Protein AF-0000000087322113 (afdb_homodimer)

pLDDT: mean 88.16, std 14.6, range [26.61, 98.62]

Structure (mmCIF, N/CA/C/O backbone):
data_AF-0000000087322113-model_v1
#
loop_
_entity.id
_entity.type
_entity.pdbx_description
1 polymer 'CASP-like protein'
#
loop_
_atom_site.group_PDB
_atom_site.id
_atom_site.type_symbol
_atom_site.label_atom_id
_atom_site.label_alt_id
_atom_site.label_comp_id
_atom_site.label_asym_id
_atom_site.label_entity_id
_atom_site.label_seq_id
_atom_site.pdbx_PDB_ins_code
_atom_site.Cartn_x
_atom_site.Cartn_y
_atom_site.Cartn_z
_atom_site.occupancy
_atom_site.B_iso_or_equiv
_atom_site.auth_seq_id
_atom_site.auth_comp_id
_atom_site.auth_asym_id
_atom_site.auth_atom_id
_atom_site.pdbx_PDB_model_num
ATOM 1 N N . MET A 1 1 ? -9.406 29.688 18.406 1 34.5 1 MET A N 1
ATOM 2 C CA . MET A 1 1 ? -9.344 28.438 17.641 1 34.5 1 MET A CA 1
ATOM 3 C C . MET A 1 1 ? -9.844 28.641 16.219 1 34.5 1 MET A C 1
ATOM 5 O O . MET A 1 1 ? -10.984 29.062 16.016 1 34.5 1 MET A O 1
ATOM 9 N N . LYS A 1 2 ? -9.117 29.031 15.266 1 50.19 2 LYS A N 1
ATOM 10 C CA . LYS A 1 2 ? -9.547 29.594 13.992 1 50.19 2 LYS A CA 1
ATOM 11 C C . LYS A 1 2 ? -10.516 28.656 13.273 1 50.19 2 LYS A C 1
ATOM 13 O O . LYS A 1 2 ? -10.227 27.469 13.109 1 50.19 2 LYS A O 1
ATOM 18 N N . VAL A 1 3 ? -11.805 28.766 13.359 1 51.19 3 VAL A N 1
ATOM 19 C CA . VAL A 1 3 ? -13.055 28.078 13.055 1 51.19 3 VAL A CA 1
ATOM 20 C C . VAL A 1 3 ? -13.117 27.75 11.57 1 51.19 3 VAL A C 1
ATOM 22 O O . VAL A 1 3 ? -12.891 28.625 10.727 1 51.19 3 VAL A O 1
ATOM 25 N N . ALA A 1 4 ? -12.766 26.438 11.172 1 60.44 4 ALA A N 1
ATOM 26 C CA . ALA A 1 4 ? -12.938 26.047 9.773 1 60.44 4 ALA A CA 1
ATOM 27 C C . ALA A 1 4 ? -14.242 26.594 9.203 1 60.44 4 ALA A C 1
ATOM 29 O O . ALA A 1 4 ? -15.25 26.688 9.914 1 60.44 4 ALA A O 1
ATOM 30 N N . SER A 1 5 ? -14.18 27.297 8.062 1 71.5 5 SER A N 1
ATOM 31 C CA . SER A 1 5 ? -15.359 27.844 7.398 1 71.5 5 SER A CA 1
ATOM 32 C C . SER A 1 5 ? -16.391 26.75 7.129 1 71.5 5 SER A C 1
ATOM 34 O O . SER A 1 5 ? -16.062 25.562 7.086 1 71.5 5 SER A O 1
ATOM 36 N N . ALA A 1 6 ? -17.672 27.047 7.227 1 77.19 6 ALA A N 1
ATOM 37 C CA . ALA A 1 6 ? -18.781 26.141 6.961 1 77.19 6 ALA A CA 1
ATOM 38 C C . ALA A 1 6 ? -18.562 25.359 5.668 1 77.19 6 ALA A C 1
ATOM 40 O O . ALA A 1 6 ? -18.859 24.156 5.598 1 77.19 6 ALA A O 1
ATOM 41 N N . LYS A 1 7 ? -18.031 25.984 4.707 1 80.19 7 LYS A N 1
ATOM 42 C CA . LYS A 1 7 ? -17.766 25.344 3.424 1 80.19 7 LYS A CA 1
ATOM 43 C C . LYS A 1 7 ? -16.688 24.281 3.562 1 80.19 7 LYS A C 1
ATOM 45 O O . LYS A 1 7 ? -16.781 23.203 2.947 1 80.19 7 LYS A O 1
ATOM 50 N N . HIS A 1 8 ? -15.766 24.578 4.414 1 81.44 8 HIS A N 1
ATOM 51 C CA . HIS A 1 8 ? -14.688 23.625 4.633 1 81.44 8 HIS A CA 1
ATOM 52 C C . HIS A 1 8 ? -15.195 22.375 5.352 1 81.44 8 HIS A C 1
ATOM 54 O O . HIS A 1 8 ? -14.836 21.25 4.984 1 81.44 8 HIS A O 1
ATOM 60 N N . VAL A 1 9 ? -16.078 22.609 6.207 1 84.25 9 VAL A N 1
ATOM 61 C CA . VAL A 1 9 ? -16.656 21.5 6.969 1 84.25 9 VAL A CA 1
ATOM 62 C C . VAL A 1 9 ? -17.516 20.625 6.062 1 84.25 9 VAL A C 1
ATOM 64 O O . VAL A 1 9 ? -17.438 19.406 6.086 1 84.25 9 VAL A O 1
ATOM 67 N N . THR A 1 10 ? -18.297 21.328 5.262 1 89.19 10 THR A N 1
ATOM 68 C CA . THR A 1 10 ? -19.203 20.594 4.383 1 89.19 10 THR A CA 1
ATOM 69 C C . THR A 1 10 ? -18.422 19.781 3.359 1 89.19 10 THR A C 1
ATOM 71 O O . THR A 1 10 ? -18.797 18.641 3.049 1 89.19 10 THR A O 1
ATOM 74 N N . THR A 1 11 ? -17.422 20.312 2.859 1 91.06 11 THR A N 1
ATOM 75 C CA . THR A 1 11 ? -16.594 19.609 1.88 1 91.06 11 THR A CA 1
ATOM 76 C C . THR A 1 11 ? -15.898 18.422 2.516 1 91.06 11 THR A C 1
ATOM 78 O O . THR A 1 11 ? -15.836 17.344 1.916 1 91.06 11 THR A O 1
ATOM 81 N N . THR A 1 12 ? -15.484 18.578 3.686 1 89.81 12 THR A N 1
ATOM 82 C CA . THR A 1 12 ? -14.82 17.484 4.387 1 89.81 12 THR A CA 1
ATOM 83 C C . THR A 1 12 ? -15.805 16.359 4.688 1 89.81 12 THR A C 1
ATOM 85 O O . THR A 1 12 ? -15.469 15.188 4.551 1 89.81 12 THR A O 1
ATOM 88 N N . VAL A 1 13 ? -17.016 16.719 5.008 1 92.94 13 VAL A N 1
ATOM 89 C CA . VAL A 1 13 ? -18.047 15.727 5.281 1 92.94 13 VAL A CA 1
ATOM 90 C C . VAL A 1 13 ? -18.391 14.977 3.998 1 92.94 13 VAL A C 1
ATOM 92 O O . VAL A 1 13 ? -18.516 13.75 4.004 1 92.94 13 VAL A O 1
ATOM 95 N N . ALA A 1 14 ? -18.5 15.648 2.939 1 94.88 14 ALA A N 1
ATOM 96 C CA . ALA A 1 14 ? -18.828 15.023 1.66 1 94.88 14 ALA A CA 1
ATOM 97 C C . ALA A 1 14 ? -17.75 14.039 1.234 1 94.88 14 ALA A C 1
ATOM 99 O O . ALA A 1 14 ? -18.047 12.961 0.727 1 94.88 14 ALA A O 1
ATOM 100 N N . LEU A 1 15 ? -16.578 14.406 1.47 1 95.44 15 LEU A N 1
ATOM 101 C CA . LEU A 1 15 ? -15.445 13.547 1.104 1 95.44 15 LEU A CA 1
ATOM 102 C C . LEU A 1 15 ? -15.406 12.297 1.983 1 95.44 15 LEU A C 1
ATOM 104 O O . LEU A 1 15 ? -15.156 11.195 1.493 1 95.44 15 LEU A O 1
ATOM 108 N N . ARG A 1 16 ? -15.719 12.453 3.158 1 96.12 16 ARG A N 1
ATOM 109 C CA . ARG A 1 16 ? -15.703 11.32 4.078 1 96.12 16 ARG A CA 1
ATOM 110 C C . ARG A 1 16 ? -16.859 10.367 3.801 1 96.12 16 ARG A C 1
ATOM 112 O O . ARG A 1 16 ? -16.703 9.148 3.863 1 96.12 16 ARG A O 1
ATOM 119 N N . VAL A 1 17 ? -17.953 10.945 3.461 1 96.75 17 VAL A N 1
ATOM 120 C CA . VAL A 1 17 ? -19.094 10.117 3.102 1 96.75 17 VAL A CA 1
ATOM 121 C C . VAL A 1 17 ? -18.812 9.398 1.783 1 96.75 17 VAL A C 1
ATOM 123 O O . VAL A 1 17 ? -19.141 8.219 1.631 1 96.75 17 VAL A O 1
ATOM 126 N N . GLY A 1 18 ? -18.203 10.102 0.925 1 97.44 18 GLY A N 1
ATOM 127 C CA . GLY A 1 18 ? -17.812 9.469 -0.321 1 97.44 18 GLY A CA 1
ATOM 128 C C . GLY A 1 18 ? -16.844 8.32 -0.122 1 97.44 18 GLY A C 1
ATOM 129 O O . GLY A 1 18 ? -16.969 7.273 -0.759 1 97.44 18 GLY A O 1
ATOM 130 N N . ALA A 1 19 ? -15.93 8.57 0.754 1 97.75 19 ALA A N 1
ATOM 131 C CA . ALA A 1 19 ? -14.969 7.512 1.078 1 97.75 19 ALA A CA 1
ATOM 132 C C . ALA A 1 19 ? -15.672 6.305 1.694 1 97.75 19 ALA A C 1
ATOM 134 O O . ALA A 1 19 ? -15.352 5.16 1.376 1 97.75 19 ALA A O 1
ATOM 135 N N . ALA A 1 20 ? -16.641 6.543 2.506 1 98 20 ALA A N 1
ATOM 136 C CA . ALA A 1 20 ? -17.391 5.469 3.156 1 98 20 ALA A CA 1
ATOM 137 C C . ALA A 1 20 ? -18.188 4.66 2.135 1 98 20 ALA A C 1
ATOM 139 O O . ALA A 1 20 ? -18.172 3.428 2.16 1 98 20 ALA A O 1
ATOM 140 N N . VAL A 1 21 ? -18.781 5.344 1.24 1 98.25 21 VAL A N 1
ATOM 141 C CA . VAL A 1 21 ? -19.609 4.688 0.243 1 98.25 21 VAL A CA 1
ATOM 142 C C . VAL A 1 21 ? -18.734 3.859 -0.7 1 98.25 21 VAL A C 1
ATOM 144 O O . VAL A 1 21 ? -19.047 2.699 -0.984 1 98.25 21 VAL A O 1
ATOM 147 N N . ALA A 1 22 ? -17.688 4.445 -1.12 1 98.56 22 ALA A N 1
ATOM 148 C CA . ALA A 1 22 ? -16.797 3.756 -2.047 1 98.56 22 ALA A CA 1
ATOM 149 C C . ALA A 1 22 ? -16.156 2.533 -1.389 1 98.56 22 ALA A C 1
ATOM 151 O O . ALA A 1 22 ? -16.094 1.462 -1.995 1 98.56 22 ALA A O 1
ATOM 152 N N . SER A 1 23 ? -15.727 2.682 -0.142 1 98.56 23 SER A N 1
ATOM 153 C CA . SER A 1 23 ? -15.094 1.567 0.552 1 98.56 23 SER A CA 1
ATOM 154 C C . SER A 1 23 ? -16.094 0.468 0.872 1 98.56 23 SER A C 1
ATOM 156 O O . SER A 1 23 ? -15.781 -0.719 0.773 1 98.56 23 SER A O 1
ATOM 158 N N . LEU A 1 24 ? -17.266 0.806 1.188 1 98.5 24 LEU A N 1
ATOM 159 C CA . LEU A 1 24 ? -18.297 -0.188 1.45 1 98.5 24 LEU A CA 1
ATOM 160 C C . LEU A 1 24 ? -18.641 -0.961 0.182 1 98.5 24 LEU A C 1
ATOM 162 O O . LEU A 1 24 ? -18.766 -2.189 0.209 1 98.5 24 L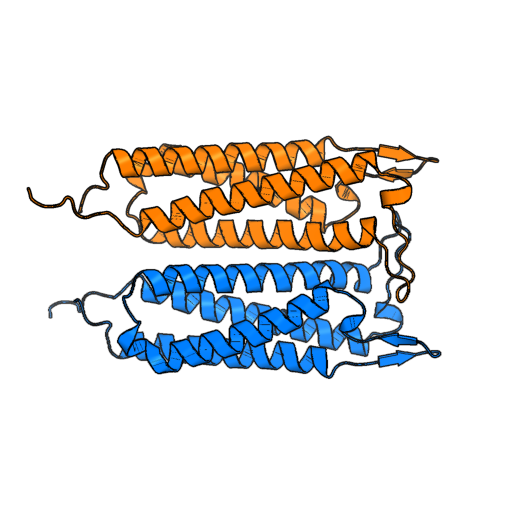EU A O 1
ATOM 166 N N . ALA A 1 25 ? -18.812 -0.208 -0.833 1 98.62 25 ALA A N 1
ATOM 167 C CA . ALA A 1 25 ? -19.125 -0.845 -2.109 1 98.62 25 ALA A CA 1
ATOM 168 C C . ALA A 1 25 ? -18.016 -1.822 -2.516 1 98.62 25 ALA A C 1
ATOM 170 O O . ALA A 1 25 ? -18.297 -2.92 -3.002 1 98.62 25 ALA A O 1
ATOM 171 N N . ALA A 1 26 ? -16.781 -1.43 -2.316 1 98.56 26 ALA A N 1
ATOM 172 C CA . ALA A 1 26 ? -15.664 -2.307 -2.637 1 98.56 26 ALA A CA 1
ATOM 173 C C . ALA A 1 26 ? -15.703 -3.58 -1.797 1 98.56 26 ALA A C 1
ATOM 175 O O . ALA A 1 26 ? -15.555 -4.684 -2.324 1 98.56 26 ALA A O 1
ATOM 176 N N . ALA A 1 27 ? -15.922 -3.412 -0.507 1 98.25 27 ALA A N 1
ATOM 177 C CA . ALA A 1 27 ? -15.961 -4.562 0.392 1 98.25 27 ALA A CA 1
ATOM 178 C C . ALA A 1 27 ? -17.125 -5.492 0.045 1 98.25 27 ALA A C 1
ATOM 180 O O . ALA A 1 27 ? -16.938 -6.711 -0.039 1 98.25 27 ALA A O 1
ATOM 181 N N . VAL A 1 28 ? -18.25 -4.938 -0.159 1 98.06 28 VAL A N 1
ATOM 182 C CA . VAL A 1 28 ? -19.453 -5.727 -0.437 1 98.06 28 VAL A CA 1
ATOM 183 C C . VAL A 1 28 ? -19.281 -6.457 -1.769 1 98.06 28 VAL A C 1
ATOM 185 O O . VAL A 1 28 ? -19.656 -7.629 -1.891 1 98.06 28 VAL A O 1
ATOM 188 N N . LEU A 1 29 ? -18.75 -5.77 -2.699 1 97.75 29 LEU A N 1
ATOM 189 C CA . LEU A 1 29 ? -18.547 -6.379 -4.008 1 97.75 29 LEU A CA 1
ATOM 190 C C . LEU A 1 29 ? -17.641 -7.602 -3.898 1 97.75 29 LEU A C 1
ATOM 192 O O . LEU A 1 29 ? -17.891 -8.625 -4.539 1 97.75 29 LEU A O 1
ATOM 196 N N . VAL A 1 30 ? -16.641 -7.566 -3.111 1 97.06 30 VAL A N 1
ATOM 197 C CA . VAL A 1 30 ? -15.68 -8.664 -2.988 1 97.06 30 VAL A CA 1
ATOM 198 C C . VAL A 1 30 ? -16.297 -9.789 -2.156 1 97.06 30 VAL A C 1
ATOM 200 O O . VAL A 1 30 ? -16.156 -10.969 -2.496 1 97.06 30 VAL A O 1
ATOM 203 N N . VAL A 1 31 ? -17.047 -9.414 -1.095 1 96.44 31 VAL A N 1
ATOM 204 C CA . VAL A 1 31 ? -17.609 -10.414 -0.19 1 96.44 31 VAL A CA 1
ATOM 205 C C . VAL A 1 31 ? -18.703 -11.203 -0.897 1 96.44 31 VAL A C 1
ATOM 207 O O . VAL A 1 31 ? -18.906 -12.383 -0.622 1 96.44 31 VAL A O 1
ATOM 210 N N . THR A 1 32 ? -19.375 -10.562 -1.793 1 96.06 32 THR A N 1
ATOM 211 C CA . THR A 1 32 ? -20.5 -11.219 -2.471 1 96.06 32 THR A CA 1
ATOM 212 C C . THR A 1 32 ? -20.047 -11.828 -3.793 1 96.06 32 THR A C 1
ATOM 214 O O . THR A 1 32 ? -20.828 -12.477 -4.484 1 96.06 32 THR A O 1
ATOM 217 N N . ASN A 1 33 ? -18.859 -11.617 -4.113 1 94.56 33 ASN A N 1
ATOM 218 C CA . ASN A 1 33 ? -18.297 -12.109 -5.363 1 94.56 33 ASN A CA 1
ATOM 219 C C . ASN A 1 33 ? -17.859 -13.562 -5.242 1 94.56 33 ASN A C 1
ATOM 221 O O . ASN A 1 33 ? -17.031 -13.898 -4.395 1 94.56 33 ASN A O 1
ATOM 225 N N . ARG A 1 34 ? -18.469 -14.43 -5.934 1 93.81 34 ARG A N 1
ATOM 226 C CA . ARG A 1 34 ? -18.094 -15.844 -5.98 1 93.81 34 ARG A CA 1
ATOM 227 C C . ARG A 1 34 ? -18.344 -16.438 -7.363 1 93.81 34 ARG A C 1
ATOM 229 O O . ARG A 1 34 ? -19.219 -15.969 -8.094 1 93.81 34 ARG A O 1
ATOM 236 N N . GLN A 1 35 ? -17.469 -17.266 -7.699 1 93.81 35 GLN A N 1
ATOM 237 C CA . GLN A 1 35 ? -17.594 -17.969 -8.977 1 93.81 35 GLN A CA 1
ATOM 238 C C . GLN A 1 35 ? -17.109 -19.406 -8.859 1 93.81 35 GLN A C 1
ATOM 240 O O . GLN A 1 35 ? -16.078 -19.688 -8.234 1 93.81 35 GLN A O 1
ATOM 245 N N . GLU A 1 36 ? -17.953 -20.312 -9.359 1 92.75 36 GLU A N 1
ATOM 246 C CA . GLU A 1 36 ? -17.625 -21.734 -9.336 1 92.75 36 GLU A CA 1
ATOM 247 C C . GLU A 1 36 ? -17.484 -22.281 -10.75 1 92.75 36 GLU A C 1
ATOM 249 O O . GLU A 1 36 ? -18.328 -22.031 -11.617 1 92.75 36 GLU A O 1
ATOM 254 N N . ARG A 1 37 ? -16.25 -22.969 -10.898 1 88.94 37 ARG A N 1
ATOM 255 C CA . ARG A 1 37 ? -16.016 -23.672 -12.156 1 88.94 37 ARG A CA 1
ATOM 256 C C . ARG A 1 37 ? -15.352 -25.016 -11.906 1 88.94 37 ARG A C 1
ATOM 258 O O . ARG A 1 37 ? -14.352 -25.109 -11.195 1 88.94 37 ARG A O 1
ATOM 265 N N . TRP A 1 38 ? -15.891 -26.062 -12.547 1 88.12 38 TRP A N 1
ATOM 266 C CA . TRP A 1 38 ? -15.344 -27.422 -12.516 1 88.12 38 TRP A CA 1
ATOM 267 C C . TRP A 1 38 ? -15.172 -27.906 -11.078 1 88.12 38 TRP A C 1
ATOM 269 O O . TRP A 1 38 ? -14.133 -28.453 -10.719 1 88.12 38 TRP A O 1
ATOM 279 N N . GLY A 1 39 ? -16 -27.484 -10.156 1 87.69 39 GLY A N 1
ATOM 280 C CA . GLY A 1 39 ? -16 -27.938 -8.781 1 87.69 39 GLY A CA 1
ATOM 281 C C . GLY A 1 39 ? -15.156 -27.078 -7.867 1 87.69 39 GLY A C 1
ATOM 282 O O . GLY A 1 39 ? -15.07 -27.328 -6.664 1 87.69 39 GLY A O 1
ATOM 283 N N . VAL A 1 40 ? -14.438 -26.188 -8.414 1 87.94 40 VAL A N 1
ATOM 284 C CA . VAL A 1 40 ? -13.609 -25.297 -7.605 1 87.94 40 VAL A CA 1
ATOM 285 C C . VAL A 1 40 ? -14.297 -23.938 -7.473 1 87.94 40 VAL A C 1
ATOM 287 O O . VAL A 1 40 ? -14.656 -23.312 -8.469 1 87.94 40 VAL A O 1
ATOM 290 N N . GLU A 1 41 ? -14.531 -23.562 -6.254 1 90.62 41 GLU A N 1
ATOM 291 C CA . GLU A 1 41 ? -15.133 -22.266 -5.98 1 90.62 41 GLU A CA 1
ATOM 292 C C . GLU A 1 41 ? -14.078 -21.234 -5.609 1 90.62 41 GLU A C 1
ATOM 294 O O . GLU A 1 41 ? -13.25 -21.469 -4.73 1 90.62 41 GLU A O 1
ATOM 299 N N . VAL A 1 42 ? -14.195 -20.109 -6.336 1 91.75 42 VAL A N 1
ATOM 300 C CA . VAL A 1 42 ? -13.281 -19.016 -6.051 1 91.75 42 VAL A CA 1
ATOM 301 C C . VAL A 1 42 ? -14.023 -17.906 -5.285 1 91.75 42 VAL A C 1
ATOM 303 O O . VAL A 1 42 ? -15.148 -17.547 -5.645 1 91.75 42 VAL A O 1
ATOM 306 N N . ASN A 1 43 ? -13.477 -17.547 -4.203 1 93.06 43 ASN A N 1
ATOM 307 C CA . ASN A 1 43 ? -14.008 -16.469 -3.365 1 93.06 43 ASN A CA 1
ATOM 308 C C . ASN A 1 43 ? -12.891 -15.68 -2.703 1 93.06 43 ASN A C 1
ATOM 310 O O . ASN A 1 43 ? -11.711 -15.945 -2.936 1 93.06 43 ASN A O 1
ATOM 314 N N . PHE A 1 44 ? -13.273 -14.641 -1.95 1 91.75 44 PHE A N 1
ATOM 315 C CA . PHE A 1 44 ? -12.281 -13.703 -1.447 1 91.75 44 PHE A CA 1
ATOM 316 C C . PHE A 1 44 ? -11.398 -14.359 -0.386 1 91.75 44 PHE A C 1
ATOM 318 O O . PHE A 1 44 ? -10.328 -13.852 -0.066 1 91.75 44 PHE A O 1
ATOM 325 N N . THR A 1 45 ? -11.781 -15.508 0.171 1 91.62 45 THR A N 1
ATOM 326 C CA . THR A 1 45 ? -11.016 -16.156 1.229 1 91.62 45 THR A CA 1
ATOM 327 C C . THR A 1 45 ? -9.867 -16.984 0.644 1 91.62 45 THR A C 1
ATOM 329 O O . THR A 1 45 ? -9.031 -17.5 1.383 1 91.62 45 THR A O 1
ATOM 332 N N . MET A 1 46 ? -9.867 -17 -0.679 1 89.56 46 MET A N 1
ATOM 333 C CA . MET A 1 46 ? -8.828 -17.766 -1.354 1 89.56 46 MET A CA 1
ATOM 334 C C . MET A 1 46 ? -7.449 -17.188 -1.071 1 89.56 46 MET A C 1
ATOM 336 O O . MET A 1 46 ? -6.457 -17.922 -1.04 1 89.56 46 MET A O 1
ATOM 340 N N . PHE A 1 47 ? -7.426 -15.93 -0.967 1 91.62 47 PHE A N 1
ATOM 341 C CA . PHE A 1 47 ? -6.176 -15.242 -0.653 1 91.62 47 PHE A CA 1
ATOM 342 C C . PHE A 1 47 ? -6.332 -14.375 0.586 1 91.62 47 PHE A C 1
ATOM 344 O O . PHE A 1 47 ? -7.27 -13.578 0.679 1 91.62 47 PHE A O 1
ATOM 351 N N . ASP A 1 48 ? -5.367 -14.508 1.475 1 92.31 48 ASP A N 1
ATOM 352 C CA . ASP A 1 48 ? -5.379 -13.711 2.701 1 92.31 48 ASP A CA 1
ATOM 353 C C . ASP A 1 48 ? -5.398 -12.219 2.393 1 92.31 48 ASP A C 1
ATOM 355 O O . ASP A 1 48 ? -5.969 -11.43 3.15 1 92.31 48 ASP A O 1
ATOM 359 N N . VAL A 1 49 ? -4.766 -11.898 1.287 1 93.94 49 VAL A N 1
ATOM 360 C CA . VAL A 1 49 ? -4.656 -10.484 0.943 1 93.94 49 VAL A CA 1
ATOM 361 C C . VAL A 1 49 ? -6.039 -9.914 0.648 1 93.94 49 VAL A C 1
ATOM 363 O O . VAL A 1 49 ? -6.309 -8.742 0.926 1 93.94 49 VAL A O 1
ATOM 366 N N . TRP A 1 50 ? -6.977 -10.703 0.172 1 96.25 50 TRP A N 1
ATOM 367 C CA . TRP A 1 50 ? -8.328 -10.234 -0.117 1 96.25 50 TRP A CA 1
ATOM 368 C C . TRP A 1 50 ? -9.156 -10.148 1.158 1 96.25 50 TRP A C 1
ATOM 370 O O . TRP A 1 50 ? -10.031 -9.289 1.278 1 96.25 50 TRP A O 1
ATOM 380 N N . VAL A 1 51 ? -8.867 -10.984 2.055 1 96.06 51 VAL A N 1
ATOM 381 C CA . VAL A 1 51 ? -9.508 -10.875 3.361 1 96.06 51 VAL A CA 1
ATOM 382 C C . VAL A 1 51 ? -9.094 -9.57 4.031 1 96.06 51 VAL A C 1
ATOM 384 O O . VAL A 1 51 ? -9.93 -8.844 4.574 1 96.06 51 VAL A O 1
ATOM 387 N N . ALA A 1 52 ? -7.836 -9.32 3.932 1 96.62 52 ALA A N 1
ATOM 388 C CA . ALA A 1 52 ? -7.332 -8.062 4.48 1 96.62 52 ALA A CA 1
ATOM 389 C C . ALA A 1 52 ? -7.922 -6.863 3.744 1 96.62 52 ALA A C 1
ATOM 391 O O . ALA A 1 52 ? -8.234 -5.84 4.359 1 96.62 52 ALA A O 1
ATOM 392 N N . PHE A 1 53 ? -8.062 -7.031 2.49 1 98.12 53 PHE A N 1
ATOM 393 C CA . PHE A 1 53 ? -8.672 -5.988 1.672 1 98.12 53 PHE A CA 1
ATOM 394 C C . PHE A 1 53 ? -10.086 -5.688 2.145 1 98.12 53 PHE A C 1
ATOM 396 O O . PHE A 1 53 ? -10.445 -4.527 2.342 1 98.12 53 PHE A O 1
ATOM 403 N N . VAL A 1 54 ? -10.852 -6.688 2.365 1 98.25 54 VAL A N 1
ATOM 404 C CA . VAL A 1 54 ? -12.234 -6.547 2.801 1 98.25 54 VAL A CA 1
ATOM 405 C C . VAL A 1 54 ? -12.281 -5.949 4.203 1 98.25 54 VAL A C 1
ATOM 407 O O . VAL A 1 54 ? -13.008 -4.984 4.453 1 98.25 54 VAL A O 1
ATOM 410 N N . ALA A 1 55 ? -11.508 -6.504 5.016 1 98.25 55 ALA A N 1
ATOM 411 C CA . ALA A 1 55 ? -11.469 -6.016 6.395 1 98.25 55 ALA A CA 1
ATOM 412 C C . ALA A 1 55 ? -11.086 -4.539 6.438 1 98.25 55 ALA A C 1
ATOM 414 O O . ALA A 1 55 ? -11.68 -3.758 7.18 1 98.25 55 ALA A O 1
ATOM 415 N N . THR A 1 56 ? -10.094 -4.199 5.66 1 98 56 THR A N 1
ATOM 416 C CA . THR A 1 56 ? -9.617 -2.822 5.641 1 98 56 THR A CA 1
ATOM 417 C C . THR A 1 56 ? -10.688 -1.881 5.098 1 98 56 THR A C 1
ATOM 419 O O . THR A 1 56 ? -10.875 -0.784 5.629 1 98 56 THR A O 1
ATOM 422 N N . ASN A 1 57 ? -11.383 -2.334 4.09 1 98.44 57 ASN A N 1
ATOM 423 C CA . ASN A 1 57 ? -12.414 -1.476 3.512 1 98.44 57 ASN A CA 1
ATOM 424 C C . ASN A 1 57 ? -13.602 -1.314 4.457 1 98.44 57 ASN A C 1
ATOM 426 O O . ASN A 1 57 ? -14.188 -0.235 4.543 1 98.44 57 ASN A O 1
ATOM 430 N N . PHE A 1 58 ? -13.922 -2.369 5.184 1 98.44 58 PHE A N 1
ATOM 431 C CA . PHE A 1 58 ? -14.961 -2.209 6.199 1 98.44 58 PHE A CA 1
ATOM 432 C C . PHE A 1 58 ? -14.5 -1.254 7.293 1 98.44 58 PHE A C 1
ATOM 434 O O . PHE A 1 58 ? -15.281 -0.433 7.777 1 98.44 58 PHE A O 1
ATOM 441 N N . PHE A 1 59 ? -13.32 -1.393 7.68 1 98.19 59 PHE A N 1
ATOM 442 C CA . PHE A 1 59 ? -12.75 -0.503 8.688 1 98.19 59 PHE A CA 1
ATOM 443 C C . PHE A 1 59 ? -12.789 0.945 8.211 1 98.19 59 PHE A C 1
ATOM 445 O O . PHE A 1 59 ? -13.203 1.837 8.961 1 98.19 59 PHE A O 1
ATOM 452 N N . CYS A 1 60 ? -12.352 1.183 6.992 1 97.19 60 CYS A N 1
ATOM 453 C CA . CYS A 1 60 ? -12.359 2.523 6.414 1 97.19 60 CYS A CA 1
ATOM 454 C C . CYS A 1 60 ? -13.773 3.088 6.371 1 97.19 60 CYS A C 1
ATOM 456 O O . CYS A 1 60 ? -13.977 4.277 6.621 1 97.19 60 CYS A O 1
ATOM 458 N N . THR A 1 61 ? -14.688 2.266 6.051 1 97.88 61 THR A N 1
ATOM 459 C CA . THR A 1 61 ? -16.078 2.684 6.02 1 97.88 61 THR A CA 1
ATOM 460 C C . THR A 1 61 ? -16.531 3.172 7.395 1 97.88 61 THR A C 1
ATOM 462 O O . THR A 1 61 ? -17.047 4.285 7.527 1 97.88 61 THR A O 1
ATOM 465 N N . ALA A 1 62 ? -16.328 2.35 8.391 1 97.75 62 ALA A N 1
ATOM 466 C CA . ALA A 1 62 ? -16.734 2.699 9.742 1 97.75 62 ALA A CA 1
ATOM 467 C C . ALA A 1 62 ? -16.016 3.957 10.227 1 97.75 62 ALA A C 1
ATOM 469 O O . ALA A 1 62 ? -16.641 4.855 10.797 1 97.75 62 ALA A O 1
ATOM 470 N N . TYR A 1 63 ? -14.805 4.031 9.945 1 96.81 63 TYR A N 1
ATOM 471 C CA . TYR A 1 63 ? -13.992 5.164 10.375 1 96.81 63 TYR A CA 1
ATOM 472 C C . TYR A 1 63 ? -14.461 6.453 9.719 1 96.81 63 TYR A C 1
ATOM 474 O O . TYR A 1 63 ? -14.633 7.477 10.391 1 96.81 63 TYR A O 1
ATOM 482 N N . SER A 1 64 ? -14.648 6.363 8.445 1 95.81 64 SER A N 1
ATOM 483 C CA . SER A 1 64 ? -15.039 7.555 7.695 1 95.81 64 SER A CA 1
ATOM 484 C C . SER A 1 64 ? -16.422 8.039 8.109 1 95.81 64 SER A C 1
ATOM 486 O O . SER A 1 64 ? -16.656 9.25 8.211 1 95.81 64 SER A O 1
ATOM 488 N N . LEU A 1 65 ? -17.312 7.176 8.344 1 95.81 65 LEU A N 1
ATOM 489 C CA . LEU A 1 65 ? -18.656 7.562 8.781 1 95.81 65 LEU A CA 1
ATOM 490 C C . LEU A 1 65 ? -18.609 8.188 10.172 1 95.81 65 LEU A C 1
ATOM 492 O O . LEU A 1 65 ? -19.25 9.219 10.414 1 95.81 65 LEU A O 1
ATOM 496 N N . LEU A 1 66 ? -17.844 7.562 11.023 1 95 66 LEU A N 1
ATOM 497 C CA . LEU A 1 66 ? -17.75 8.055 12.391 1 95 66 LEU A CA 1
ATOM 498 C C . LEU A 1 66 ? -17.109 9.445 12.43 1 95 66 LEU A C 1
ATOM 500 O O . LEU A 1 66 ? -17.594 10.328 13.148 1 95 66 LEU A O 1
ATOM 504 N N . THR A 1 67 ? -16.141 9.594 11.688 1 92.5 67 THR A N 1
ATOM 505 C CA . THR A 1 67 ? -15.453 10.883 11.688 1 92.5 67 THR A CA 1
ATOM 506 C C . THR A 1 67 ? -16.281 11.938 10.961 1 92.5 67 THR A C 1
ATOM 508 O O . THR A 1 67 ? -16.188 13.125 11.258 1 92.5 67 THR A O 1
ATOM 511 N N . ALA A 1 68 ? -17.078 11.516 9.953 1 92.31 68 ALA A N 1
ATOM 512 C CA . ALA A 1 68 ? -17.969 12.453 9.281 1 92.31 68 ALA A CA 1
ATOM 513 C C . ALA A 1 68 ? -19.031 13 10.242 1 92.31 68 ALA A C 1
ATOM 515 O O . ALA A 1 68 ? -19.359 14.188 10.195 1 92.31 68 ALA A O 1
ATOM 516 N N . ILE A 1 69 ? -19.516 12.18 11.125 1 92.75 69 ILE A N 1
ATOM 517 C CA . ILE A 1 69 ? -20.531 12.562 12.086 1 92.75 69 ILE A CA 1
ATOM 518 C C . ILE A 1 69 ? -19.953 13.547 13.102 1 92.75 69 ILE A C 1
ATOM 520 O O . ILE A 1 69 ? -20.625 14.508 13.5 1 92.75 69 ILE A O 1
ATOM 524 N N . PHE A 1 70 ? -18.656 13.414 13.398 1 90.5 70 PHE A N 1
ATOM 525 C CA . PHE A 1 70 ? -18.062 14.203 14.477 1 90.5 70 PHE A CA 1
ATOM 526 C C . PHE A 1 70 ? -17.094 15.227 13.914 1 90.5 70 PHE A C 1
ATOM 528 O O . PHE A 1 70 ? -16.234 15.742 14.641 1 90.5 70 PHE A O 1
ATOM 535 N N . VAL A 1 71 ? -17.172 15.477 12.688 1 84.12 71 VAL A N 1
ATOM 536 C CA . VAL A 1 71 ? -16.156 16.281 12.023 1 84.12 71 VAL A CA 1
ATOM 537 C C . VAL A 1 71 ? -16.109 17.672 12.656 1 84.12 71 VAL A C 1
ATOM 539 O O . VAL A 1 71 ? -15.031 18.25 12.805 1 84.12 71 VAL A O 1
ATOM 542 N N . LYS A 1 72 ? -17.188 18.266 13.164 1 82.56 72 LYS A N 1
ATOM 543 C CA . LYS A 1 72 ? -17.219 19.594 13.773 1 82.56 72 LYS A CA 1
ATOM 544 C C . LYS A 1 72 ? -16.375 19.641 15.047 1 82.56 72 LYS A C 1
ATOM 546 O O . LYS A 1 72 ? -15.719 20.641 15.328 1 82.56 72 LYS A O 1
ATOM 551 N N . LYS A 1 73 ? -16.375 18.516 15.672 1 84.62 73 LYS A N 1
ATOM 552 C CA . LYS A 1 73 ? -15.633 18.438 16.922 1 84.62 73 LYS A CA 1
ATOM 553 C C . LYS A 1 73 ? -14.18 18.047 16.672 1 84.62 73 LYS A C 1
ATOM 555 O O . LYS A 1 73 ? -13.289 18.391 17.469 1 84.62 73 LYS A O 1
ATOM 560 N N . LEU A 1 74 ? -14.039 17.438 15.555 1 80.25 74 LEU A N 1
ATOM 561 C CA . LEU A 1 74 ? -12.727 16.828 15.344 1 80.25 74 LEU A CA 1
ATOM 562 C C . LEU A 1 74 ? -11.867 17.688 14.43 1 80.25 74 LEU A C 1
ATOM 564 O O . LEU A 1 74 ? -10.633 17.594 14.461 1 80.25 74 LEU A O 1
ATOM 568 N N . ILE A 1 75 ? -12.695 18.516 13.805 1 71 75 ILE A N 1
ATOM 569 C CA . ILE A 1 75 ? -12 19.312 12.789 1 71 75 ILE A CA 1
ATOM 570 C C . ILE A 1 75 ? -10.977 20.219 13.453 1 71 75 ILE A C 1
ATOM 572 O O . ILE A 1 75 ? -11.266 20.859 14.469 1 71 75 ILE A O 1
ATOM 576 N N . GLY A 1 76 ? -9.734 20.062 13.32 1 71.38 76 GLY A N 1
ATOM 577 C CA . GLY A 1 76 ? -8.688 20.891 13.891 1 71.38 76 GLY A CA 1
ATOM 578 C C . GLY A 1 76 ? -7.773 20.141 14.836 1 71.38 76 GLY A C 1
ATOM 579 O O . GLY A 1 76 ? -6.715 20.641 15.211 1 71.38 76 GLY A O 1
ATOM 580 N N . LYS A 1 77 ? -8.43 19.062 15.266 1 75.31 77 LYS A N 1
ATOM 581 C CA . LYS A 1 77 ? -7.586 18.281 16.172 1 75.31 77 LYS A CA 1
ATOM 582 C C . LYS A 1 77 ? -6.426 17.641 15.406 1 75.31 77 LYS A C 1
ATOM 584 O O . LYS A 1 77 ? -6.617 17.094 14.32 1 75.31 77 LYS A O 1
ATOM 589 N N . ARG A 1 78 ? -5.371 17.75 16.016 1 70.94 78 ARG A N 1
ATOM 590 C CA . ARG A 1 78 ? -4.129 17.281 15.406 1 70.94 78 ARG A CA 1
ATOM 591 C C . ARG A 1 78 ? -4.16 15.773 15.195 1 70.94 78 ARG A C 1
ATOM 593 O O . ARG A 1 78 ? -3.619 15.266 14.211 1 70.94 78 ARG A O 1
ATOM 600 N N . TRP A 1 79 ? -4.727 15.109 16.062 1 78.88 79 TRP A N 1
ATOM 601 C CA . TRP A 1 79 ? -4.688 13.656 15.984 1 78.88 79 TRP A CA 1
ATOM 602 C C . TRP A 1 79 ? -5.555 13.141 14.836 1 78.88 79 TRP A C 1
ATOM 604 O O . TRP A 1 79 ? -5.324 12.047 14.32 1 78.88 79 TRP A O 1
ATOM 614 N N . LEU A 1 80 ? -6.543 13.922 14.445 1 80.94 80 LEU A N 1
ATOM 615 C CA . LEU A 1 80 ? -7.398 13.492 13.344 1 80.94 80 LEU A CA 1
ATOM 616 C C . LEU A 1 80 ? -6.59 13.328 12.055 1 80.94 80 LEU A C 1
ATOM 618 O O . LEU A 1 80 ? -6.766 12.344 11.328 1 80.94 80 LEU A O 1
ATOM 622 N N . HIS A 1 81 ? -5.684 14.125 11.93 1 78.62 81 HIS A N 1
ATOM 623 C CA . HIS A 1 81 ? -4.852 14.07 10.734 1 78.62 81 HIS A CA 1
ATOM 624 C C . HIS A 1 81 ? -3.941 12.852 10.75 1 78.62 81 HIS A C 1
ATOM 626 O O . HIS A 1 81 ? -3.773 12.18 9.727 1 78.62 81 HIS A O 1
ATOM 632 N N . THR A 1 82 ? -3.439 12.562 11.82 1 81.88 82 THR A N 1
ATOM 633 C CA . THR A 1 82 ? -2.537 11.422 11.945 1 81.88 82 THR A CA 1
ATOM 634 C C . THR A 1 82 ? -3.289 10.109 11.742 1 81.88 82 THR A C 1
ATOM 636 O O . THR A 1 82 ? -2.805 9.211 11.055 1 81.88 82 THR A O 1
ATOM 639 N N . VAL A 1 83 ? -4.445 10.031 12.273 1 88.19 83 VAL A N 1
ATOM 640 C CA . VAL A 1 83 ? -5.234 8.812 12.141 1 88.19 83 VAL A CA 1
ATOM 641 C C . VAL A 1 83 ? -5.742 8.672 10.711 1 88.19 83 VAL A C 1
ATOM 643 O O . VAL A 1 83 ? -5.77 7.566 10.164 1 88.19 83 VAL A O 1
ATOM 646 N N . ASP A 1 84 ? -6.109 9.82 10.125 1 89.06 84 ASP A N 1
ATOM 647 C CA . ASP A 1 84 ? -6.496 9.812 8.719 1 89.06 84 ASP A CA 1
ATOM 648 C C . ASP A 1 84 ? -5.375 9.258 7.844 1 89.06 84 ASP A C 1
ATOM 650 O O . ASP A 1 84 ? -5.617 8.43 6.965 1 89.06 84 ASP A O 1
ATOM 654 N N . GLN A 1 85 ? -4.234 9.648 8.133 1 87.19 85 GLN A N 1
ATOM 655 C CA . GLN A 1 85 ? -3.09 9.203 7.34 1 87.19 85 GLN A CA 1
ATOM 656 C C . GLN A 1 85 ? -2.844 7.711 7.52 1 87.19 85 GLN A C 1
ATOM 658 O O . GLN A 1 85 ? -2.52 7.012 6.559 1 87.19 85 GLN A O 1
ATOM 663 N N . LEU A 1 86 ? -3.027 7.262 8.648 1 90.06 86 LEU A N 1
ATOM 664 C CA . LEU A 1 86 ? -2.82 5.844 8.922 1 90.06 86 LEU A CA 1
ATOM 665 C C . LEU A 1 86 ? -3.867 4.996 8.195 1 90.06 86 LEU A C 1
ATOM 667 O O . LEU A 1 86 ? -3.545 3.941 7.652 1 90.06 86 LEU A O 1
ATOM 671 N N . VAL A 1 87 ? -5.043 5.52 8.227 1 93.56 87 VAL A N 1
ATOM 672 C CA . VAL A 1 87 ? -6.125 4.789 7.574 1 93.56 87 VAL A CA 1
ATOM 673 C C . VAL A 1 87 ? -5.906 4.785 6.062 1 93.56 87 VAL A C 1
ATOM 675 O O . VAL A 1 87 ? -6.078 3.754 5.406 1 93.56 87 VAL A O 1
ATOM 678 N N . VAL A 1 88 ? -5.465 5.867 5.562 1 92.94 88 VAL A N 1
ATOM 679 C CA . VAL A 1 88 ? -5.188 5.965 4.133 1 92.94 88 VAL A CA 1
ATOM 680 C C . VAL A 1 88 ? -4.039 5.027 3.766 1 92.94 88 VAL A C 1
ATOM 682 O O . VAL A 1 88 ? -4.09 4.352 2.736 1 92.94 88 VAL A O 1
ATOM 685 N N . ASN A 1 89 ? -3.07 4.98 4.602 1 93.44 89 ASN A N 1
ATOM 686 C CA . ASN A 1 89 ? -1.953 4.078 4.344 1 93.44 89 ASN A CA 1
ATOM 687 C C . ASN A 1 89 ? -2.393 2.619 4.387 1 93.44 89 ASN A C 1
ATOM 689 O O . ASN A 1 89 ? -1.938 1.807 3.578 1 93.44 89 ASN A O 1
ATOM 693 N N . LEU A 1 90 ? -3.199 2.336 5.285 1 94.75 90 LEU A N 1
ATOM 694 C CA . LEU A 1 90 ? -3.73 0.982 5.395 1 94.75 90 LEU A CA 1
ATOM 695 C C . LEU A 1 90 ? -4.531 0.609 4.152 1 94.75 90 LEU A C 1
ATOM 697 O O . LEU A 1 90 ? -4.371 -0.486 3.609 1 94.75 90 LEU A O 1
ATOM 701 N N . GLN A 1 91 ? -5.34 1.526 3.762 1 96.5 91 GLN A N 1
ATOM 702 C CA . GLN A 1 91 ? -6.145 1.312 2.562 1 96.5 91 GLN A CA 1
ATOM 703 C C . GLN A 1 91 ? -5.262 1.161 1.327 1 96.5 91 GLN A C 1
ATOM 705 O O . GLN A 1 91 ? -5.512 0.296 0.484 1 96.5 91 GLN A O 1
ATOM 710 N N . THR A 1 92 ? -4.277 1.952 1.257 1 95.5 92 THR A N 1
ATOM 711 C CA . THR A 1 92 ? -3.34 1.876 0.143 1 95.5 92 THR A CA 1
ATOM 712 C C . THR A 1 92 ? -2.605 0.539 0.145 1 95.5 92 THR A C 1
ATOM 714 O O . THR A 1 92 ? -2.453 -0.094 -0.902 1 95.5 92 THR A O 1
ATOM 717 N N . ALA A 1 93 ? -2.223 0.127 1.311 1 96.56 93 ALA A N 1
ATOM 718 C CA . ALA A 1 93 ? -1.533 -1.154 1.439 1 96.56 93 ALA A CA 1
ATOM 719 C C . ALA A 1 93 ? -2.434 -2.309 1.005 1 96.56 93 ALA A C 1
ATOM 721 O O . ALA A 1 93 ? -2.016 -3.172 0.231 1 96.56 93 ALA A O 1
ATOM 722 N N . ALA A 1 94 ? -3.635 -2.268 1.465 1 97.5 94 ALA A N 1
ATOM 723 C CA . ALA A 1 94 ? -4.574 -3.338 1.139 1 97.5 94 ALA A CA 1
ATOM 724 C C . ALA A 1 94 ? -4.891 -3.352 -0.354 1 97.5 94 ALA A C 1
ATOM 726 O O . ALA A 1 94 ? -4.934 -4.414 -0.977 1 97.5 94 ALA A O 1
ATOM 727 N N . THR A 1 95 ? -5.117 -2.229 -0.918 1 97.44 95 THR A N 1
ATOM 728 C CA . THR A 1 95 ? -5.445 -2.115 -2.334 1 97.44 95 THR A CA 1
ATOM 729 C C . THR A 1 95 ? -4.266 -2.535 -3.201 1 97.44 95 THR A C 1
ATOM 731 O O . THR A 1 95 ? -4.43 -3.281 -4.168 1 97.44 95 THR A O 1
ATOM 734 N N . ALA A 1 96 ? -3.098 -2.17 -2.824 1 97.12 96 ALA A N 1
ATOM 735 C CA . ALA A 1 96 ? -1.905 -2.521 -3.59 1 97.12 96 ALA A CA 1
ATOM 736 C C . ALA A 1 96 ? -1.608 -4.016 -3.486 1 97.12 96 ALA A C 1
ATOM 738 O O . ALA A 1 96 ? -1.193 -4.641 -4.465 1 97.12 96 ALA A O 1
ATOM 739 N N . GLY A 1 97 ? -1.743 -4.516 -2.283 1 97.56 97 GLY A N 1
ATOM 740 C CA . GLY A 1 97 ? -1.569 -5.953 -2.131 1 97.56 97 GLY A CA 1
ATOM 741 C C . GLY A 1 97 ? -2.525 -6.762 -2.984 1 97.56 97 GLY A C 1
ATOM 742 O O . GLY A 1 97 ? -2.102 -7.652 -3.723 1 97.56 97 GLY A O 1
ATOM 743 N N . ALA A 1 98 ? -3.82 -6.445 -2.881 1 97.38 98 ALA A N 1
ATOM 744 C CA . ALA A 1 98 ? -4.824 -7.133 -3.686 1 97.38 98 ALA A CA 1
ATOM 745 C C . ALA A 1 98 ? -4.578 -6.918 -5.176 1 97.38 98 ALA A C 1
ATOM 747 O O . ALA A 1 98 ? -4.793 -7.824 -5.984 1 97.38 98 ALA A O 1
ATOM 748 N N . GLY A 1 99 ? -4.145 -5.738 -5.465 1 96.88 99 GLY A N 1
ATOM 749 C CA . GLY A 1 99 ? -3.836 -5.453 -6.855 1 96.88 99 GLY A CA 1
ATOM 750 C C . GLY A 1 99 ? -2.676 -6.27 -7.391 1 96.88 99 GLY A C 1
ATOM 751 O O . GLY A 1 99 ? -2.689 -6.691 -8.547 1 96.88 99 GLY A O 1
ATOM 752 N N . ALA A 1 100 ? -1.666 -6.492 -6.559 1 96.75 100 ALA A N 1
ATOM 753 C CA . ALA A 1 100 ? -0.52 -7.297 -6.973 1 96.75 100 ALA A CA 1
ATOM 754 C C . ALA A 1 100 ? -0.938 -8.734 -7.277 1 96.75 100 ALA A C 1
ATOM 756 O O . ALA A 1 100 ? -0.576 -9.281 -8.32 1 96.75 100 ALA A O 1
ATOM 757 N N . ILE A 1 101 ? -1.724 -9.258 -6.422 1 96.12 101 ILE A N 1
ATOM 758 C CA . ILE A 1 101 ? -2.213 -10.617 -6.633 1 96.12 101 ILE A CA 1
ATOM 759 C C . ILE A 1 101 ? -3.131 -10.656 -7.852 1 96.12 101 ILE A C 1
ATOM 761 O O . ILE A 1 101 ? -3.07 -11.586 -8.656 1 96.12 101 ILE A O 1
ATOM 765 N N . GLY A 1 102 ? -3.941 -9.617 -7.98 1 94.94 102 GLY A N 1
ATOM 766 C CA . GLY A 1 102 ? -4.832 -9.523 -9.133 1 94.94 102 GLY A CA 1
ATOM 767 C C . GLY A 1 102 ? -4.094 -9.477 -10.453 1 94.94 102 GLY A C 1
ATOM 768 O O . GLY A 1 102 ? -4.547 -10.055 -11.445 1 94.94 102 GLY A O 1
ATOM 769 N N . SER A 1 103 ? -2.996 -8.844 -10.523 1 93.12 103 SER A N 1
ATOM 770 C CA . SER A 1 103 ? -2.24 -8.75 -11.766 1 93.12 103 SER A CA 1
ATOM 771 C C . SER A 1 103 ? -1.688 -10.109 -12.18 1 93.12 103 SER A C 1
ATOM 773 O O . SER A 1 103 ? -1.71 -10.469 -13.359 1 93.12 103 SER A O 1
ATOM 775 N N . VAL A 1 104 ? -1.216 -10.852 -11.266 1 94 104 VAL A N 1
ATOM 776 C CA . VAL A 1 104 ? -0.708 -12.188 -11.562 1 94 104 VAL A CA 1
ATOM 777 C C . VAL A 1 104 ? -1.863 -13.102 -11.961 1 94 104 VAL A C 1
ATOM 779 O O . VAL A 1 104 ? -1.723 -13.938 -12.859 1 94 104 VAL A O 1
ATOM 782 N N . ALA A 1 105 ? -2.963 -12.898 -11.25 1 94.75 105 ALA A N 1
ATOM 783 C CA . ALA A 1 105 ? -4.137 -13.695 -11.594 1 94.75 105 ALA A CA 1
ATOM 784 C C . ALA A 1 105 ? -4.582 -13.43 -13.023 1 94.75 105 ALA A C 1
ATOM 786 O O . ALA A 1 105 ? -5.113 -14.32 -13.695 1 94.75 105 ALA A O 1
ATOM 787 N N . MET A 1 106 ? -4.352 -12.188 -13.508 1 93.75 106 MET A N 1
ATOM 788 C CA . MET A 1 106 ? -4.805 -11.781 -14.828 1 93.75 106 MET A CA 1
ATOM 789 C C . MET A 1 106 ? -3.822 -12.234 -15.906 1 93.75 106 MET A C 1
ATOM 791 O O . MET A 1 106 ? -4.23 -12.711 -16.969 1 93.75 106 MET A O 1
ATOM 795 N N . TRP A 1 107 ? -2.484 -12.125 -15.555 1 94 107 TRP A N 1
ATOM 796 C CA . TRP A 1 107 ? -1.511 -12.305 -16.625 1 94 107 TRP A CA 1
ATOM 797 C C . TRP A 1 107 ? -0.62 -13.508 -16.359 1 94 107 TRP A C 1
ATOM 799 O O . TRP A 1 107 ? 0.068 -13.992 -17.266 1 94 107 TRP A O 1
ATOM 809 N N . GLY A 1 108 ? -0.655 -14.047 -15.195 1 93.31 108 GLY A N 1
ATOM 810 C CA . GLY A 1 108 ? 0.217 -15.156 -14.836 1 93.31 108 GLY A CA 1
ATOM 811 C C . GLY A 1 108 ? 1.682 -14.766 -14.773 1 93.31 108 GLY A C 1
ATOM 812 O O . GLY A 1 108 ? 2.016 -13.578 -14.828 1 93.31 108 GLY A O 1
ATOM 813 N N . ASN A 1 109 ? 2.49 -15.75 -14.461 1 92.69 109 ASN A N 1
ATOM 814 C CA . ASN A 1 109 ? 3.943 -15.625 -14.43 1 92.69 109 ASN A CA 1
ATOM 815 C C . ASN A 1 109 ? 4.629 -16.906 -14.906 1 92.69 109 ASN A C 1
ATOM 817 O O . ASN A 1 109 ? 4.617 -17.922 -14.211 1 92.69 109 ASN A O 1
ATOM 821 N N . LYS A 1 110 ? 5.277 -16.812 -16.062 1 89.06 110 LYS A N 1
ATOM 822 C CA . LYS A 1 110 ? 5.871 -18 -16.688 1 89.06 110 LYS A CA 1
ATOM 823 C C . LYS A 1 110 ? 7.07 -18.5 -15.883 1 89.06 110 LYS A C 1
ATOM 825 O O . LYS A 1 110 ? 7.266 -19.703 -15.742 1 89.06 110 LYS A O 1
ATOM 830 N N . THR A 1 111 ? 7.754 -17.625 -15.367 1 86.38 111 THR A N 1
ATOM 831 C CA . THR A 1 111 ? 8.969 -17.984 -14.648 1 86.38 111 THR A CA 1
ATOM 832 C C . THR A 1 111 ? 8.625 -18.781 -13.383 1 86.38 111 THR A C 1
ATOM 834 O O . THR A 1 111 ? 9.281 -19.766 -13.07 1 86.38 111 THR A O 1
ATOM 837 N N . SER A 1 112 ? 7.547 -18.406 -12.719 1 89.19 112 SER A N 1
ATOM 838 C CA . SER A 1 112 ? 7.16 -19.062 -11.477 1 89.19 112 SER A CA 1
ATOM 839 C C . SER A 1 112 ? 6.191 -20.219 -11.742 1 89.19 112 SER A C 1
ATOM 841 O O . SER A 1 112 ? 5.898 -21 -10.836 1 89.19 112 SER A O 1
ATOM 843 N N . GLY A 1 113 ? 5.691 -20.219 -12.906 1 90 113 GLY A N 1
ATOM 844 C CA . GLY A 1 113 ? 4.715 -21.25 -13.234 1 90 113 GLY A CA 1
ATOM 845 C C . GLY A 1 113 ? 3.326 -20.938 -12.711 1 90 113 GLY A C 1
ATOM 846 O O . GLY A 1 113 ? 2.512 -21.844 -12.531 1 90 113 GLY A O 1
ATOM 847 N N . TRP A 1 114 ? 3.061 -19.75 -12.367 1 93.88 114 TRP A N 1
ATOM 848 C CA . TRP A 1 114 ? 1.737 -19.344 -11.906 1 93.88 114 TRP A CA 1
ATOM 849 C C . TRP A 1 114 ? 0.826 -19.031 -13.086 1 93.88 114 TRP A C 1
ATOM 851 O O . TRP A 1 114 ? 1.061 -18.062 -13.812 1 93.88 114 TRP A O 1
ATOM 861 N N . TYR A 1 115 ? -0.199 -19.766 -13.305 1 92.25 115 TYR A N 1
ATOM 862 C CA . TYR A 1 115 ? -1.071 -19.562 -14.453 1 92.25 115 TYR A CA 1
ATOM 863 C C . TYR A 1 115 ? -2.076 -18.453 -14.195 1 92.25 115 TYR A C 1
ATOM 865 O O . TYR A 1 115 ? -2.326 -18.078 -13.047 1 92.25 115 TYR A O 1
ATOM 873 N N . ALA A 1 116 ? -2.627 -17.828 -15.273 1 94.38 116 ALA A N 1
ATOM 874 C CA . ALA A 1 116 ? -3.623 -16.766 -15.211 1 94.38 116 ALA A CA 1
ATOM 875 C C . ALA A 1 116 ? -5.004 -17.328 -14.867 1 94.38 116 ALA A C 1
ATOM 877 O O . ALA A 1 116 ? -5.77 -17.688 -15.766 1 94.38 116 ALA A O 1
ATOM 878 N N . VAL A 1 117 ? -5.344 -17.234 -13.68 1 92.81 117 VAL A N 1
ATOM 879 C CA . VAL A 1 117 ? -6.578 -17.844 -13.195 1 92.81 117 VAL A CA 1
ATOM 880 C C . VAL A 1 117 ? -7.781 -17.078 -13.734 1 92.81 117 VAL A C 1
ATOM 882 O O . VAL A 1 117 ? -8.875 -17.641 -13.867 1 92.81 117 VAL A O 1
ATOM 885 N N . CYS A 1 118 ? -7.57 -15.852 -14.117 1 94 118 CYS A N 1
ATOM 886 C CA . CYS A 1 118 ? -8.68 -15.016 -14.57 1 94 118 CYS A CA 1
ATOM 887 C C . CYS A 1 118 ? -9.148 -15.445 -15.953 1 94 118 CYS A C 1
ATOM 889 O O . CYS A 1 118 ? -10.234 -15.055 -16.391 1 94 118 CYS A O 1
ATOM 891 N N . ARG A 1 119 ? -8.398 -16.219 -16.641 1 91.31 119 ARG A N 1
ATOM 892 C CA . ARG A 1 119 ? -8.852 -16.797 -17.891 1 91.31 119 ARG A CA 1
ATOM 893 C C . ARG A 1 119 ? -10.031 -17.734 -17.672 1 91.31 119 ARG A C 1
ATOM 895 O O . ARG A 1 119 ? -10.93 -17.828 -18.516 1 91.31 119 ARG A O 1
ATOM 902 N N . LEU A 1 120 ? -10.07 -18.328 -16.516 1 90.56 120 LEU A N 1
ATOM 903 C CA . LEU A 1 120 ? -11.117 -19.281 -16.156 1 90.56 120 LEU A CA 1
ATOM 904 C C . LEU A 1 120 ? -12.219 -18.609 -15.344 1 90.56 120 LEU A C 1
ATOM 906 O O . LEU A 1 120 ? -13.375 -19.016 -15.414 1 90.56 120 LEU A O 1
ATOM 910 N N . TYR A 1 121 ? -11.852 -17.578 -14.625 1 93.75 121 TYR A N 1
ATOM 911 C CA . TYR A 1 121 ? -12.789 -16.906 -13.734 1 93.75 121 TYR A CA 1
ATOM 912 C C . TYR A 1 121 ? -12.867 -15.422 -14.047 1 93.75 121 TYR A C 1
ATOM 914 O O . TYR A 1 121 ? -12.719 -14.578 -13.164 1 93.75 121 TYR A O 1
ATOM 922 N N . ARG A 1 122 ? -13.258 -15.109 -15.172 1 93.12 122 ARG A N 1
ATOM 923 C CA . ARG A 1 122 ? -13.234 -13.734 -15.672 1 93.12 122 ARG A CA 1
ATOM 924 C C . ARG A 1 122 ? -14.242 -12.867 -14.914 1 93.12 122 ARG A C 1
ATOM 926 O O . ARG A 1 122 ? -13.938 -11.727 -14.555 1 93.12 122 ARG A O 1
ATOM 933 N N . ARG A 1 123 ? -15.383 -13.359 -14.664 1 93.75 123 ARG A N 1
ATOM 934 C CA . ARG A 1 123 ? -16.406 -12.594 -13.961 1 93.75 123 ARG A CA 1
ATOM 935 C C . ARG A 1 123 ? -15.945 -12.227 -12.555 1 93.75 123 ARG A C 1
ATOM 937 O O . ARG A 1 123 ? -16.109 -11.086 -12.117 1 93.75 123 ARG A O 1
ATOM 944 N N . TYR A 1 124 ? -15.406 -13.188 -11.914 1 94.19 124 TYR A N 1
ATOM 945 C CA . TYR A 1 124 ? -14.875 -12.961 -10.57 1 94.19 124 TYR A CA 1
ATOM 946 C C . TYR A 1 124 ? -13.766 -11.914 -10.602 1 94.19 124 TYR A C 1
ATOM 948 O O . TYR A 1 124 ? -13.758 -10.984 -9.781 1 94.19 124 TYR A O 1
ATOM 956 N N . CYS A 1 125 ? -12.922 -12.016 -11.555 1 95.25 125 CYS A N 1
ATOM 957 C CA . CYS A 1 125 ? -11.773 -11.117 -11.648 1 95.25 125 CYS A CA 1
ATOM 958 C C . CYS A 1 125 ? -12.211 -9.719 -12.062 1 95.25 125 CYS A C 1
ATOM 960 O O . CYS A 1 125 ? -11.656 -8.727 -11.586 1 95.25 125 CYS A O 1
ATOM 962 N N . ASP A 1 126 ? -13.227 -9.578 -12.93 1 95.56 126 ASP A N 1
ATOM 963 C CA . ASP A 1 126 ? -13.734 -8.273 -13.336 1 95.56 126 ASP A CA 1
ATOM 964 C C . ASP A 1 126 ? -14.336 -7.523 -12.156 1 95.56 126 ASP A C 1
ATOM 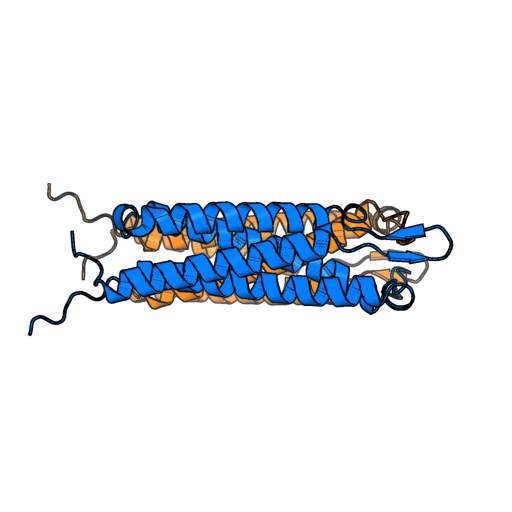966 O O . ASP A 1 126 ? -14.102 -6.324 -11.984 1 95.56 126 ASP A O 1
ATOM 970 N N . ALA A 1 127 ? -15.023 -8.242 -11.383 1 96 127 ALA A N 1
ATOM 971 C CA . ALA A 1 127 ? -15.602 -7.645 -10.18 1 96 127 ALA A CA 1
ATOM 972 C C . ALA A 1 127 ? -14.508 -7.188 -9.219 1 96 127 ALA A C 1
ATOM 974 O O . ALA A 1 127 ? -14.633 -6.145 -8.57 1 96 127 ALA A O 1
ATOM 975 N N . GLY A 1 128 ? -13.508 -8.008 -9.133 1 95.94 128 GLY A N 1
ATOM 976 C CA . GLY A 1 128 ? -12.367 -7.621 -8.312 1 95.94 128 GLY A CA 1
ATOM 977 C C . GLY A 1 128 ? -11.695 -6.344 -8.781 1 95.94 128 GLY A C 1
ATOM 978 O O . GLY A 1 128 ? -11.312 -5.5 -7.969 1 95.94 128 GLY A O 1
ATOM 979 N N . ALA A 1 129 ? -11.578 -6.191 -10.07 1 96.56 129 ALA A N 1
ATOM 980 C CA . ALA A 1 129 ? -10.977 -4.988 -10.641 1 96.56 129 ALA A CA 1
ATOM 981 C C . ALA A 1 129 ? -11.805 -3.748 -10.305 1 96.56 129 ALA A C 1
ATOM 983 O O . ALA A 1 129 ? -11.25 -2.689 -10 1 96.56 129 ALA A O 1
ATOM 984 N N . VAL A 1 130 ? -13.031 -3.961 -10.367 1 97.5 130 VAL A N 1
ATOM 985 C CA . VAL A 1 130 ? -13.914 -2.852 -10.031 1 97.5 130 VAL A CA 1
ATOM 986 C C . VAL A 1 130 ? -13.781 -2.506 -8.555 1 97.5 130 VAL A C 1
ATOM 988 O O . VAL A 1 130 ? -13.742 -1.329 -8.188 1 97.5 130 VAL A O 1
ATOM 991 N N . ALA A 1 131 ? -13.664 -3.52 -7.754 1 98.25 131 ALA A N 1
ATOM 992 C CA . ALA A 1 131 ? -13.5 -3.297 -6.32 1 98.25 131 ALA A CA 1
ATOM 993 C C . ALA A 1 131 ? -12.211 -2.539 -6.023 1 98.25 131 ALA A C 1
ATOM 995 O O . ALA A 1 131 ? -12.188 -1.652 -5.168 1 98.25 131 ALA A O 1
ATOM 996 N N . LEU A 1 132 ? -11.211 -2.854 -6.727 1 97.81 132 LEU A N 1
ATOM 997 C CA . LEU A 1 132 ? -9.938 -2.16 -6.559 1 97.81 132 LEU A CA 1
ATOM 998 C C . LEU A 1 132 ? -10.062 -0.688 -6.934 1 97.81 132 LEU A C 1
ATOM 1000 O O . LEU A 1 132 ? -9.539 0.183 -6.234 1 97.81 132 LEU A O 1
ATOM 1004 N N . ALA A 1 133 ? -10.727 -0.429 -7.965 1 97.56 133 ALA A N 1
ATOM 1005 C CA . ALA A 1 133 ? -10.938 0.949 -8.398 1 97.56 133 ALA A CA 1
ATOM 1006 C C . ALA A 1 133 ? -11.734 1.736 -7.363 1 97.56 133 ALA A C 1
ATOM 1008 O O . ALA A 1 133 ? -11.438 2.902 -7.098 1 97.56 133 ALA A O 1
ATOM 1009 N N . LEU A 1 134 ? -12.664 1.065 -6.828 1 98.38 134 LEU A N 1
ATOM 1010 C CA . LEU A 1 134 ? -13.484 1.704 -5.797 1 98.38 134 LEU A CA 1
ATOM 1011 C C . LEU A 1 134 ? -12.648 1.994 -4.551 1 98.38 134 LEU A C 1
ATOM 1013 O O . LEU A 1 134 ? -12.805 3.049 -3.932 1 98.38 134 LEU A O 1
ATOM 1017 N N . SER A 1 135 ? -11.859 1.088 -4.234 1 98.19 135 SER A N 1
ATOM 1018 C CA . SER A 1 135 ? -10.992 1.297 -3.08 1 98.19 135 SER A CA 1
ATOM 1019 C C . SER A 1 135 ? -10.023 2.449 -3.318 1 98.19 135 SER A C 1
ATOM 1021 O O . SER A 1 135 ? -9.734 3.225 -2.404 1 98.19 135 SER A O 1
ATOM 1023 N N . LEU A 1 136 ? -9.555 2.566 -4.516 1 96.62 136 LEU A N 1
ATOM 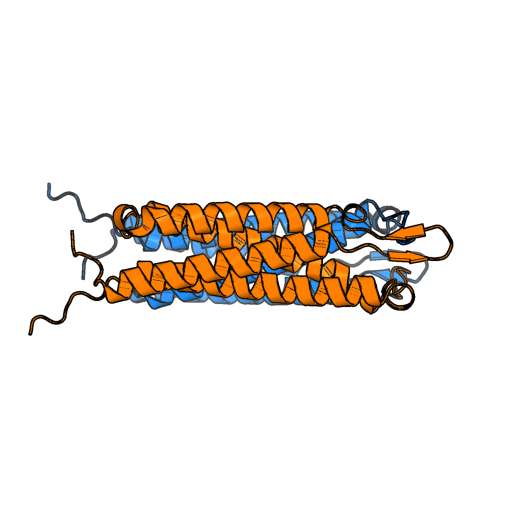1024 C CA . LEU A 1 136 ? -8.688 3.686 -4.879 1 96.62 136 LEU A CA 1
ATOM 1025 C C . LEU A 1 136 ? -9.438 5.008 -4.773 1 96.62 136 LEU A C 1
ATOM 1027 O O . LEU A 1 136 ? -8.891 6.008 -4.309 1 96.62 136 LEU A O 1
ATOM 1031 N N . ALA A 1 137 ? -10.609 4.961 -5.164 1 96.94 137 ALA A N 1
ATOM 1032 C CA . ALA A 1 137 ? -11.445 6.156 -5.047 1 96.94 137 ALA A CA 1
ATOM 1033 C C . ALA A 1 137 ? -11.633 6.551 -3.586 1 96.94 137 ALA A C 1
ATOM 1035 O O . ALA A 1 137 ? -11.609 7.734 -3.248 1 96.94 137 ALA A O 1
ATOM 1036 N N . ALA A 1 138 ? -11.852 5.551 -2.766 1 97.38 138 ALA A N 1
ATOM 1037 C CA . ALA A 1 138 ? -11.984 5.812 -1.335 1 97.38 138 ALA A CA 1
ATOM 1038 C C . ALA A 1 138 ? -10.711 6.434 -0.763 1 97.38 138 ALA A C 1
ATOM 1040 O O . ALA A 1 138 ? -10.773 7.379 0.025 1 97.38 138 ALA A O 1
ATOM 1041 N N . PHE A 1 139 ? -9.617 5.945 -1.175 1 93.88 139 PHE A N 1
ATOM 1042 C CA . PHE A 1 139 ? -8.312 6.457 -0.773 1 93.88 139 PHE A CA 1
ATOM 1043 C C . PHE A 1 139 ? -8.164 7.922 -1.163 1 93.88 139 PHE A C 1
ATOM 1045 O O . PHE A 1 139 ? -7.766 8.75 -0.341 1 93.88 139 PHE A O 1
ATOM 1052 N N . LEU A 1 140 ? -8.484 8.242 -2.342 1 93.38 140 LEU A N 1
ATOM 1053 C CA . LEU A 1 140 ? -8.344 9.609 -2.832 1 93.38 140 LEU A CA 1
ATOM 1054 C C . LEU A 1 140 ? -9.297 10.547 -2.102 1 93.38 140 LEU A C 1
ATOM 1056 O O . LEU A 1 140 ? -8.938 11.688 -1.786 1 93.38 140 LEU A O 1
ATOM 1060 N N . SER A 1 141 ? -10.43 10.039 -1.805 1 94.62 141 SER A N 1
ATOM 1061 C CA . SER A 1 141 ? -11.414 10.852 -1.104 1 94.62 141 SER A CA 1
ATOM 1062 C C . SER A 1 141 ? -10.969 11.156 0.321 1 94.62 141 SER A C 1
ATOM 1064 O O . SER A 1 141 ? -10.945 12.32 0.732 1 94.62 141 SER A O 1
ATOM 1066 N N . LEU A 1 142 ? -10.562 10.164 1.018 1 92.31 142 LEU A N 1
ATOM 1067 C CA . LEU A 1 142 ? -10.125 10.367 2.393 1 92.31 142 LEU A CA 1
ATOM 1068 C C . LEU A 1 142 ? -8.812 11.141 2.432 1 92.31 142 LEU A C 1
ATOM 1070 O O . LEU A 1 142 ? -8.602 11.977 3.312 1 92.31 142 LEU A O 1
ATOM 1074 N N . GLY A 1 143 ? -7.941 10.828 1.488 1 88.88 143 GLY A N 1
ATOM 1075 C CA . GLY A 1 143 ? -6.695 11.57 1.399 1 88.88 143 GLY A CA 1
ATOM 1076 C C . GLY A 1 143 ? -6.902 13.047 1.147 1 88.88 143 GLY A C 1
ATOM 1077 O O . GLY A 1 143 ? -6.195 13.891 1.716 1 88.88 143 GLY A O 1
ATOM 1078 N N . SER A 1 144 ? -7.836 13.352 0.311 1 88.5 144 SER A N 1
ATOM 1079 C CA . SER A 1 144 ? -8.164 14.75 0.03 1 88.5 144 SER A CA 1
ATOM 1080 C C . SER A 1 144 ? -8.758 15.43 1.256 1 88.5 144 SER A C 1
ATOM 1082 O O . SER A 1 144 ? -8.469 16.609 1.519 1 88.5 144 SER A O 1
ATOM 1084 N N . ALA A 1 145 ? -9.57 14.727 1.947 1 86.5 145 ALA A N 1
ATOM 1085 C CA . ALA A 1 145 ? -10.133 15.273 3.18 1 86.5 145 ALA A CA 1
ATOM 1086 C C . ALA A 1 145 ? -9.031 15.602 4.184 1 86.5 145 ALA A C 1
ATOM 1088 O O . ALA A 1 145 ? -9.094 16.625 4.863 1 86.5 145 ALA A O 1
ATOM 1089 N N . CYS A 1 146 ? -8.078 14.742 4.25 1 79 146 CYS A N 1
ATOM 1090 C CA . CYS A 1 146 ? -6.945 14.953 5.141 1 79 146 CYS A CA 1
ATOM 1091 C C . CYS A 1 146 ? -6.156 16.188 4.738 1 79 146 CYS A C 1
ATOM 1093 O O . CYS A 1 146 ? -5.75 16.984 5.594 1 79 146 CYS A O 1
ATOM 1095 N N . ALA A 1 147 ? -5.988 16.375 3.51 1 76.06 147 ALA A N 1
ATOM 1096 C CA . ALA A 1 147 ? -5.227 17.516 3.002 1 76.06 147 ALA A CA 1
ATOM 1097 C C . ALA A 1 147 ? -5.965 18.828 3.254 1 76.06 147 ALA A C 1
ATOM 1099 O O . ALA A 1 147 ? -5.344 19.859 3.516 1 76.06 147 ALA A O 1
ATOM 1100 N N . LEU A 1 148 ? -7.238 18.766 3.199 1 75.06 148 LEU A N 1
ATOM 1101 C CA . LEU A 1 148 ? -8.047 19.969 3.4 1 75.06 148 LEU A CA 1
ATOM 1102 C C . LEU A 1 148 ? -8.094 20.359 4.875 1 75.06 148 LEU A C 1
ATOM 1104 O O . LEU A 1 148 ? -8.203 21.531 5.215 1 75.06 148 LEU A O 1
ATOM 1108 N N . SER A 1 149 ? -8.109 19.438 5.707 1 65.06 149 SER A N 1
ATOM 1109 C CA . SER A 1 149 ? -8.195 19.734 7.133 1 65.06 149 SER A CA 1
ATOM 1110 C C . SER A 1 149 ? -6.953 20.453 7.625 1 65.06 149 SER A C 1
ATOM 1112 O O . SER A 1 149 ? -6.996 21.141 8.648 1 65.06 149 SER A O 1
ATOM 1114 N N . ARG A 1 150 ? -5.969 20.328 7.035 1 60.78 150 ARG A N 1
ATOM 1115 C CA . ARG A 1 150 ? -4.719 20.984 7.426 1 60.78 150 ARG A CA 1
ATOM 1116 C C . ARG A 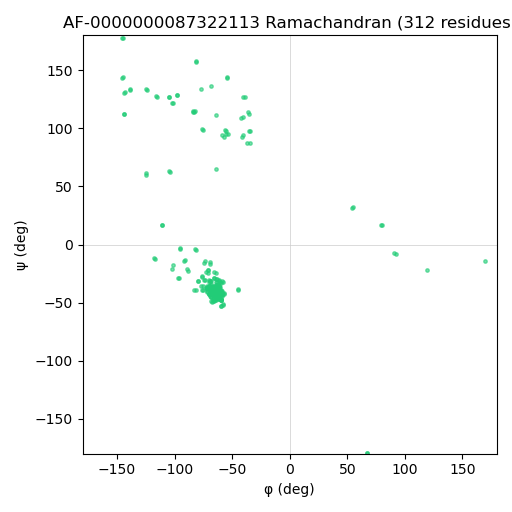1 150 ? -4.723 22.453 7.059 1 60.78 150 ARG A C 1
ATOM 1118 O O . ARG A 1 150 ? -4.047 23.266 7.699 1 60.78 150 ARG A O 1
ATOM 1125 N N . TYR A 1 151 ? -5.469 22.781 6.035 1 55.34 151 TYR A N 1
ATOM 1126 C CA . TYR A 1 151 ? -5.406 24.172 5.598 1 55.34 151 TYR A CA 1
ATOM 1127 C C . TYR A 1 151 ? -6.656 24.938 6.027 1 55.34 151 TYR A C 1
ATOM 1129 O O . TYR A 1 151 ? -7.574 25.141 5.23 1 55.34 151 TYR A O 1
ATOM 1137 N N . PRO A 1 152 ? -6.875 25.062 7.406 1 49.25 152 PRO A N 1
ATOM 1138 C CA . PRO A 1 152 ? -8.023 25.938 7.652 1 49.25 152 PRO A CA 1
ATOM 1139 C C . PRO A 1 152 ? -7.832 27.344 7.07 1 49.25 152 PRO A C 1
ATOM 1141 O O . PRO A 1 152 ? -6.75 27.922 7.195 1 49.25 152 PRO A O 1
ATOM 1144 N N . ARG A 1 153 ? -8.312 27.641 5.836 1 45.81 153 ARG A N 1
ATOM 1145 C CA . ARG A 1 153 ? -8.305 28.969 5.258 1 45.81 153 ARG A CA 1
ATOM 1146 C C . ARG A 1 153 ? -8.68 30.016 6.297 1 45.81 153 ARG A C 1
ATOM 1148 O O . ARG A 1 153 ? -9.641 29.844 7.051 1 45.81 153 ARG A O 1
ATOM 1155 N N . THR A 1 154 ? -7.734 30.688 7.012 1 44.81 154 THR A N 1
ATOM 1156 C CA . THR A 1 154 ? -8.039 31.938 7.707 1 44.81 154 THR A CA 1
ATOM 1157 C C . THR A 1 154 ? -9.031 32.781 6.902 1 44.81 154 THR A C 1
ATOM 1159 O O . THR A 1 154 ? -8.883 32.938 5.688 1 44.81 154 THR A O 1
ATOM 1162 N N . PRO A 1 155 ? -10.266 33.031 7.34 1 42.5 155 PRO A N 1
ATOM 1163 C CA . PRO A 1 155 ? -11.156 34 6.668 1 42.5 155 PRO A CA 1
ATOM 1164 C C . PRO A 1 155 ? -10.438 35.25 6.215 1 42.5 155 PRO A C 1
ATOM 1166 O O . PRO A 1 155 ? -9.547 35.75 6.914 1 42.5 155 PRO A O 1
ATOM 1169 N N . ALA A 1 156 ? -10.227 35.5 4.941 1 38.84 156 ALA A N 1
ATOM 1170 C CA . ALA A 1 156 ? -9.844 36.844 4.484 1 38.84 156 ALA A CA 1
ATOM 1171 C C . ALA A 1 156 ? -10.523 37.906 5.309 1 38.84 156 ALA A C 1
ATOM 1173 O O . ALA A 1 156 ? -11.734 37.875 5.531 1 38.84 156 ALA A O 1
ATOM 1174 N N . ARG A 1 157 ? -9.875 38.5 6.336 1 37.06 157 ARG A N 1
ATOM 1175 C CA . ARG A 1 157 ? -10.383 39.781 6.812 1 37.06 157 ARG A CA 1
ATOM 1176 C C . ARG A 1 157 ? -10.891 40.625 5.652 1 37.06 157 ARG A C 1
ATOM 1178 O O . ARG A 1 157 ? -10.141 40.938 4.727 1 37.06 157 ARG A O 1
ATOM 1185 N N . HIS A 1 158 ? -12.164 40.531 5.191 1 26.66 158 HIS A N 1
ATOM 1186 C CA . HIS A 1 158 ? -12.672 41.75 4.594 1 26.66 158 HIS A CA 1
ATOM 1187 C C . HIS A 1 158 ? -12.586 42.938 5.582 1 26.66 158 HIS A C 1
ATOM 1189 O O . HIS A 1 158 ? -12.852 42.75 6.773 1 26.66 158 HIS A O 1
ATOM 1195 N N . MET B 1 1 ? 6.586 33.875 11.078 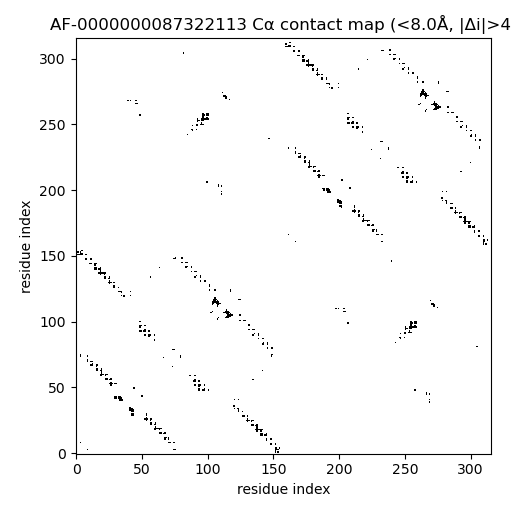1 33.53 1 MET B N 1
ATOM 1196 C CA . MET B 1 1 ? 6.668 32.5 10.633 1 33.53 1 MET B CA 1
ATOM 1197 C C . MET B 1 1 ? 7.199 31.609 11.75 1 33.53 1 MET B C 1
ATOM 1199 O O . MET B 1 1 ? 8.312 31.812 12.242 1 33.53 1 MET B O 1
ATOM 1203 N N . LYS B 1 2 ? 6.477 31.109 12.633 1 49.62 2 LYS B N 1
ATOM 1204 C CA . LYS B 1 2 ? 6.902 30.531 13.906 1 49.62 2 LYS B CA 1
ATOM 1205 C C . LYS B 1 2 ? 7.957 29.453 13.703 1 49.62 2 LYS B C 1
ATOM 1207 O O . LYS B 1 2 ? 7.773 28.547 12.883 1 49.62 2 LYS B O 1
ATOM 1212 N N . VAL B 1 3 ? 9.266 29.672 13.781 1 50.56 3 VAL B N 1
ATOM 1213 C CA . VAL B 1 3 ? 10.57 29.078 13.5 1 50.56 3 VAL B CA 1
ATOM 1214 C C . VAL B 1 3 ? 10.688 27.719 14.195 1 50.56 3 VAL B C 1
ATOM 1216 O O . VAL B 1 3 ? 10.414 27.609 15.398 1 50.56 3 VAL B O 1
ATOM 1219 N N . ALA B 1 4 ? 10.43 26.562 13.43 1 60.5 4 ALA B N 1
ATOM 1220 C CA . ALA B 1 4 ? 10.672 25.25 14.023 1 60.5 4 ALA B CA 1
ATOM 1221 C C . ALA B 1 4 ? 11.93 25.25 14.875 1 60.5 4 ALA B C 1
ATOM 1223 O O . ALA B 1 4 ? 12.906 25.922 14.547 1 60.5 4 ALA B O 1
ATOM 1224 N N . SER B 1 5 ? 11.836 24.812 16.141 1 71.56 5 SER B N 1
ATOM 1225 C CA . SER B 1 5 ? 12.984 24.734 17.047 1 71.56 5 SER B CA 1
ATOM 1226 C C . SER B 1 5 ? 14.109 23.906 16.422 1 71.56 5 SER B C 1
ATOM 1228 O O . SER B 1 5 ? 13.875 23.109 15.523 1 71.56 5 SER B O 1
ATOM 1230 N N . ALA B 1 6 ? 15.336 24.266 16.641 1 77.12 6 ALA B N 1
ATOM 1231 C CA . ALA B 1 6 ? 16.531 23.562 16.172 1 77.12 6 ALA B CA 1
ATOM 1232 C C . ALA B 1 6 ? 16.422 22.062 16.391 1 77.12 6 ALA B C 1
ATOM 1234 O O . ALA B 1 6 ? 16.828 21.266 15.539 1 77.12 6 ALA B O 1
ATOM 1235 N N . LYS B 1 7 ? 15.875 21.703 17.469 1 80.5 7 LYS B N 1
ATOM 1236 C CA . LYS B 1 7 ? 15.711 20.281 17.797 1 80.5 7 LYS B CA 1
ATOM 1237 C C . LYS B 1 7 ? 14.719 19.625 16.844 1 80.5 7 LYS B C 1
ATOM 1239 O O . LYS B 1 7 ? 14.922 18.469 16.438 1 80.5 7 LYS B O 1
ATOM 1244 N N . HIS B 1 8 ? 13.742 20.375 16.5 1 81.5 8 HIS B N 1
ATOM 1245 C CA . HIS B 1 8 ? 12.742 19.844 15.578 1 81.5 8 HIS B CA 1
ATOM 1246 C C . HIS B 1 8 ? 13.328 19.641 14.18 1 81.5 8 HIS B C 1
ATOM 1248 O O . HIS B 1 8 ? 13.086 18.625 13.547 1 81.5 8 HIS B O 1
ATOM 1254 N N . VAL B 1 9 ? 14.164 20.531 13.836 1 84.12 9 VAL B N 1
ATOM 1255 C CA . VAL B 1 9 ? 14.789 20.453 12.523 1 84.12 9 VAL B CA 1
ATOM 1256 C C . VAL B 1 9 ? 15.766 19.281 12.484 1 84.12 9 VAL B C 1
ATOM 1258 O O . VAL B 1 9 ? 15.781 18.516 11.531 1 84.12 9 VAL B O 1
ATOM 1261 N N . THR B 1 10 ? 16.5 19.172 13.562 1 89.12 10 THR B N 1
ATOM 1262 C CA . THR B 1 10 ? 17.5 18.109 13.609 1 89.12 10 THR B CA 1
ATOM 1263 C C . THR B 1 10 ? 16.828 16.734 13.609 1 89.12 10 THR B C 1
ATOM 1265 O O . THR B 1 10 ? 17.297 15.805 12.961 1 89.12 10 THR B O 1
ATOM 1268 N N . THR B 1 11 ? 15.797 16.625 14.297 1 91 11 THR B N 1
ATOM 1269 C CA . THR B 1 11 ? 15.062 15.359 14.359 1 91 11 THR B CA 1
ATOM 1270 C C . THR B 1 11 ? 14.453 15.023 13 1 91 11 THR B C 1
ATOM 1272 O O . THR B 1 11 ? 14.5 13.867 12.57 1 91 11 THR B O 1
ATOM 1275 N N . THR B 1 12 ? 13.984 15.984 12.367 1 89.75 12 THR B N 1
ATOM 1276 C CA . THR B 1 12 ? 13.391 15.766 11.047 1 89.75 12 THR B CA 1
ATOM 1277 C C . THR B 1 12 ? 14.461 15.352 10.039 1 89.75 12 THR B C 1
ATOM 1279 O O . THR B 1 12 ? 14.227 14.469 9.211 1 89.75 12 THR B O 1
ATOM 1282 N N . VAL B 1 13 ? 15.617 15.93 10.156 1 92.88 13 VAL B N 1
ATOM 1283 C CA . VAL B 1 13 ? 16.719 15.586 9.258 1 92.88 13 VAL B CA 1
ATOM 1284 C C . VAL B 1 13 ? 17.172 14.148 9.531 1 92.88 13 VAL B C 1
ATOM 1286 O O . VAL B 1 13 ? 17.391 13.383 8.594 1 92.88 13 VAL B O 1
ATOM 1289 N N . ALA B 1 14 ? 17.266 13.781 10.719 1 94.88 14 ALA B N 1
ATOM 1290 C CA . ALA B 1 14 ? 17.688 12.43 11.078 1 94.88 14 ALA B CA 1
ATOM 1291 C C . ALA B 1 14 ? 16.703 11.383 10.555 1 94.88 14 ALA B C 1
ATOM 1293 O O . ALA B 1 14 ? 17.109 10.328 10.062 1 94.88 14 ALA B O 1
ATOM 1294 N N . LEU B 1 15 ? 15.492 11.695 10.641 1 95.38 15 LEU B N 1
ATOM 1295 C CA . LEU B 1 15 ? 14.461 10.773 10.18 1 95.38 15 LEU B CA 1
ATOM 1296 C C . LEU B 1 15 ? 14.492 10.648 8.656 1 95.38 15 LEU B C 1
ATOM 1298 O O . LEU B 1 15 ? 14.352 9.547 8.125 1 95.38 15 LEU B O 1
ATOM 1302 N N . ARG B 1 16 ? 14.734 11.672 8.031 1 96 16 ARG B N 1
ATOM 1303 C CA . ARG B 1 16 ? 14.781 11.648 6.57 1 96 16 ARG B CA 1
ATOM 1304 C C . ARG B 1 16 ? 16.016 10.93 6.066 1 96 16 ARG B C 1
ATOM 1306 O O . ARG B 1 16 ? 15.961 10.18 5.09 1 96 16 ARG B O 1
ATOM 1313 N N . VAL B 1 17 ? 17.078 11.133 6.766 1 96.62 17 VAL B N 1
ATOM 1314 C CA . VAL B 1 17 ? 18.297 10.422 6.402 1 96.62 17 VAL B CA 1
ATOM 1315 C C . VAL B 1 17 ? 18.125 8.93 6.691 1 96.62 17 VAL B C 1
ATOM 1317 O O . VAL B 1 17 ? 18.547 8.086 5.898 1 96.62 17 VAL B O 1
ATOM 1320 N N . GLY B 1 18 ? 17.5 8.656 7.758 1 97.44 18 GLY B N 1
ATOM 1321 C CA . GLY B 1 18 ? 17.203 7.27 8.062 1 97.44 18 GLY B CA 1
ATOM 1322 C C . GLY B 1 18 ? 16.312 6.609 7.016 1 97.44 18 GLY B C 1
ATOM 1323 O O . GLY B 1 18 ? 16.562 5.465 6.629 1 97.44 18 GLY B O 1
ATOM 1324 N N . ALA B 1 19 ? 15.352 7.363 6.617 1 97.69 19 ALA B N 1
ATOM 1325 C CA . ALA B 1 19 ? 14.477 6.859 5.562 1 97.69 19 ALA B CA 1
ATOM 1326 C C . ALA B 1 19 ? 15.25 6.621 4.27 1 97.69 19 ALA B C 1
ATOM 1328 O O . ALA B 1 19 ? 15.031 5.621 3.584 1 97.69 19 ALA B O 1
ATOM 1329 N N . ALA B 1 20 ? 16.172 7.477 3.965 1 97.94 20 ALA B N 1
ATOM 1330 C CA . ALA B 1 20 ? 16.969 7.352 2.754 1 97.94 20 ALA B CA 1
ATOM 1331 C C . ALA B 1 20 ? 17.875 6.121 2.818 1 97.94 20 ALA B C 1
ATOM 1333 O O . ALA B 1 20 ? 17.953 5.355 1.856 1 97.94 20 ALA B O 1
ATOM 1334 N N . VAL B 1 21 ? 18.438 5.926 3.934 1 98.25 21 VAL B N 1
ATOM 1335 C CA . VAL B 1 21 ? 19.359 4.812 4.098 1 98.25 21 VAL B CA 1
ATOM 1336 C C . VAL B 1 21 ? 18.609 3.488 4.035 1 98.25 21 VAL B C 1
ATOM 1338 O O . VAL B 1 21 ? 19.016 2.559 3.34 1 98.25 21 VAL B O 1
ATOM 1341 N N . ALA B 1 22 ? 17.531 3.455 4.719 1 98.5 22 ALA B N 1
ATOM 1342 C CA . ALA B 1 22 ? 16.734 2.23 4.746 1 98.5 22 ALA B CA 1
ATOM 1343 C C . ALA B 1 22 ? 16.172 1.906 3.361 1 98.5 22 ALA B C 1
ATOM 1345 O O . ALA B 1 22 ? 16.219 0.753 2.926 1 98.5 22 ALA B O 1
ATOM 1346 N N . SER B 1 23 ? 15.688 2.916 2.672 1 98.5 23 SER B N 1
ATOM 1347 C CA . SER B 1 23 ? 15.117 2.689 1.347 1 98.5 23 SER B CA 1
ATOM 1348 C C . SER B 1 23 ? 16.203 2.316 0.338 1 98.5 23 SER B C 1
ATOM 1350 O O . SER B 1 23 ? 15.984 1.458 -0.52 1 98.5 23 SER B O 1
ATOM 1352 N N . LEU B 1 24 ? 17.328 2.873 0.427 1 98.5 24 LEU B N 1
ATOM 1353 C CA . LEU B 1 24 ? 18.422 2.525 -0.463 1 98.5 24 LEU B CA 1
ATOM 1354 C C . LEU B 1 24 ? 18.875 1.089 -0.229 1 98.5 24 LEU B C 1
ATOM 1356 O O . LEU B 1 24 ? 19.094 0.337 -1.184 1 98.5 24 LEU B O 1
ATOM 1360 N N . ALA B 1 25 ? 19.016 0.805 1.002 1 98.56 25 ALA B N 1
ATOM 1361 C CA . ALA B 1 25 ? 19.422 -0.556 1.345 1 98.56 25 ALA B CA 1
ATOM 1362 C C . ALA B 1 25 ? 18.422 -1.577 0.81 1 98.56 25 ALA B C 1
ATOM 1364 O O . ALA B 1 25 ? 18.812 -2.623 0.287 1 98.56 25 ALA B O 1
ATOM 1365 N N . ALA B 1 26 ? 17.156 -1.274 0.952 1 98.56 26 ALA B N 1
ATOM 1366 C CA . ALA B 1 26 ? 16.125 -2.17 0.439 1 98.56 26 ALA B CA 1
ATOM 1367 C C . ALA B 1 26 ? 16.234 -2.332 -1.073 1 98.56 26 ALA B C 1
ATOM 1369 O O . ALA B 1 26 ? 16.203 -3.451 -1.589 1 98.56 26 ALA B O 1
ATOM 1370 N N . ALA B 1 27 ? 16.391 -1.223 -1.768 1 98.25 27 ALA B N 1
ATOM 1371 C CA . ALA B 1 27 ? 16.484 -1.26 -3.225 1 98.25 27 ALA B CA 1
ATOM 1372 C C . ALA B 1 27 ? 17.734 -2.025 -3.67 1 98.25 27 ALA B C 1
ATOM 1374 O O . ALA B 1 27 ? 17.656 -2.881 -4.555 1 98.25 27 ALA B O 1
ATOM 1375 N N . VAL B 1 28 ? 18.844 -1.736 -3.068 1 98.06 28 VAL B N 1
ATOM 1376 C CA . VAL B 1 28 ? 20.109 -2.357 -3.449 1 98.06 28 VAL B CA 1
ATOM 1377 C C . VAL B 1 28 ? 20.047 -3.855 -3.16 1 98.06 28 VAL B C 1
ATOM 1379 O O . VAL B 1 28 ? 20.516 -4.664 -3.965 1 98.06 28 VAL B O 1
ATOM 1382 N N . LEU B 1 29 ? 19.5 -4.176 -2.057 1 97.69 29 LEU B N 1
ATOM 1383 C CA . LEU B 1 29 ? 19.375 -5.582 -1.693 1 97.69 29 LEU B CA 1
ATOM 1384 C C . LEU B 1 29 ? 18.578 -6.352 -2.736 1 97.69 29 LEU B C 1
ATOM 1386 O O . LEU B 1 29 ? 18.938 -7.473 -3.104 1 97.69 29 LEU B O 1
ATOM 1390 N N . VAL B 1 30 ? 17.531 -5.812 -3.246 1 97.12 30 VAL B N 1
ATOM 1391 C CA . VAL B 1 30 ? 16.672 -6.492 -4.203 1 97.12 30 VAL B CA 1
ATOM 1392 C C . VAL B 1 30 ? 17.344 -6.523 -5.574 1 97.12 30 VAL B C 1
ATOM 1394 O O . VAL B 1 30 ? 17.312 -7.543 -6.266 1 97.12 30 VAL B O 1
ATOM 1397 N N . VAL B 1 31 ? 18.031 -5.402 -5.945 1 96.31 31 VAL B N 1
ATOM 1398 C CA . VAL B 1 31 ? 18.625 -5.305 -7.27 1 96.31 31 VAL B CA 1
ATOM 1399 C C . VAL B 1 31 ? 19.812 -6.266 -7.371 1 96.31 31 VAL B C 1
ATOM 1401 O O . VAL B 1 31 ? 20.094 -6.797 -8.445 1 96.31 31 VAL B O 1
ATOM 1404 N N . THR B 1 32 ? 20.469 -6.5 -6.281 1 96.06 32 THR B N 1
ATOM 1405 C CA . THR B 1 32 ? 21.656 -7.348 -6.305 1 96.06 32 THR B CA 1
ATOM 1406 C C . THR B 1 32 ? 21.297 -8.789 -5.945 1 96.06 32 THR B C 1
ATOM 1408 O O . THR B 1 32 ? 22.141 -9.672 -5.977 1 96.06 32 THR B O 1
ATOM 1411 N N . ASN B 1 33 ? 20.094 -8.977 -5.641 1 94.56 33 ASN B N 1
ATOM 1412 C CA . ASN B 1 33 ? 19.609 -10.297 -5.238 1 94.56 33 ASN B CA 1
ATOM 1413 C C . ASN B 1 33 ? 19.281 -11.164 -6.449 1 94.56 33 ASN B C 1
ATOM 1415 O O . ASN B 1 33 ? 18.453 -10.797 -7.273 1 94.56 33 ASN B O 1
ATOM 1419 N N . ARG B 1 34 ? 20 -12.203 -6.645 1 93.81 34 ARG B N 1
ATOM 1420 C CA . ARG B 1 34 ? 19.75 -13.164 -7.711 1 93.81 34 ARG B CA 1
ATOM 1421 C C . ARG B 1 34 ? 20.094 -14.586 -7.266 1 93.81 34 ARG B C 1
ATOM 1423 O O . ARG B 1 34 ? 20.953 -14.773 -6.395 1 93.81 34 ARG B O 1
ATOM 1430 N N . GLN B 1 35 ? 19.328 -15.422 -7.738 1 93.75 35 GLN B N 1
ATOM 1431 C CA . GLN B 1 35 ? 19.547 -16.844 -7.453 1 93.75 35 GLN B CA 1
ATOM 1432 C C . GLN B 1 35 ? 19.188 -17.703 -8.656 1 93.75 35 GLN B C 1
ATOM 1434 O O . GLN B 1 35 ? 18.172 -17.484 -9.305 1 93.75 35 GLN B O 1
ATOM 1439 N N . GLU B 1 36 ? 20.125 -18.609 -9.008 1 92.62 36 GLU B N 1
ATOM 1440 C CA . GLU B 1 36 ? 19.906 -19.516 -10.125 1 92.62 36 GLU B CA 1
ATOM 1441 C C . GLU B 1 36 ? 19.844 -20.969 -9.648 1 92.62 36 GLU B C 1
ATOM 1443 O O . GLU B 1 36 ? 20.703 -21.406 -8.867 1 92.62 36 GLU B O 1
ATOM 1448 N N . ARG B 1 37 ? 18.656 -21.594 -10.117 1 88.69 37 ARG B N 1
ATOM 1449 C CA . ARG B 1 37 ? 18.531 -23.031 -9.867 1 88.69 37 ARG B CA 1
ATOM 1450 C C . ARG B 1 37 ? 17.953 -23.75 -11.078 1 88.69 37 ARG B C 1
ATOM 1452 O O . ARG B 1 37 ? 16.938 -23.328 -11.633 1 88.69 37 ARG B O 1
ATOM 1459 N N . TRP B 1 38 ? 18.578 -24.891 -11.469 1 87.88 38 TRP B N 1
ATOM 1460 C CA . TRP B 1 38 ? 18.125 -25.766 -12.547 1 87.88 38 TRP B CA 1
ATOM 1461 C C . TRP B 1 38 ? 17.953 -24.984 -13.844 1 87.88 38 TRP B C 1
ATOM 1463 O O . TRP B 1 38 ? 16.953 -25.141 -14.539 1 87.88 38 TRP B O 1
ATOM 1473 N N . GLY B 1 39 ? 18.734 -23.969 -14.086 1 87.31 39 GLY B N 1
ATOM 1474 C CA . GLY B 1 39 ? 18.719 -23.203 -15.32 1 87.31 39 GLY B CA 1
ATOM 1475 C C . GLY B 1 39 ? 17.781 -22.016 -15.281 1 87.31 39 GLY B C 1
ATOM 1476 O O . GLY B 1 39 ? 17.688 -21.266 -16.25 1 87.31 39 GLY B O 1
ATOM 1477 N N . VAL B 1 40 ? 17.031 -21.906 -14.266 1 87.69 40 VAL B N 1
ATOM 1478 C CA . VAL B 1 40 ? 16.109 -20.781 -14.133 1 87.69 40 VAL B CA 1
ATOM 1479 C C . VAL B 1 40 ? 16.688 -19.75 -13.148 1 87.69 40 VAL B C 1
ATOM 1481 O O . VAL B 1 40 ? 17.031 -20.109 -12.023 1 87.69 40 VAL B O 1
ATOM 1484 N N . GLU B 1 41 ? 16.844 -18.562 -13.641 1 90.56 41 GLU B N 1
ATOM 1485 C CA . GLU B 1 41 ? 17.328 -17.484 -12.797 1 90.56 41 GLU B CA 1
ATOM 1486 C C . GLU B 1 41 ? 16.188 -16.625 -12.273 1 90.56 41 GLU B C 1
ATOM 1488 O O . GLU B 1 41 ? 15.344 -16.156 -13.047 1 90.56 41 GLU B O 1
ATOM 1493 N N . VAL B 1 42 ? 16.234 -16.469 -10.938 1 91.75 42 VAL B N 1
ATOM 1494 C CA . VAL B 1 42 ? 15.219 -15.633 -10.305 1 91.75 42 VAL B CA 1
ATOM 1495 C C . VAL B 1 42 ? 15.844 -14.289 -9.914 1 91.75 42 VAL B C 1
ATOM 1497 O O . VAL B 1 42 ? 16.938 -14.242 -9.352 1 91.75 42 VAL B O 1
ATOM 1500 N N . ASN B 1 43 ? 15.227 -13.266 -10.352 1 93.19 43 ASN B N 1
ATOM 1501 C CA . ASN B 1 43 ? 15.641 -11.906 -10.031 1 93.19 43 ASN B CA 1
ATOM 1502 C C . ASN B 1 43 ? 14.438 -10.977 -9.898 1 93.19 43 ASN B C 1
ATOM 1504 O O . ASN B 1 43 ? 13.289 -11.414 -10.023 1 93.19 43 ASN B O 1
ATOM 1508 N N . PHE B 1 44 ? 14.688 -9.695 -9.562 1 91.44 44 PHE B N 1
ATOM 1509 C CA . PHE B 1 44 ? 13.602 -8.789 -9.203 1 91.44 44 PHE B CA 1
ATOM 1510 C C . PHE B 1 44 ? 12.742 -8.469 -10.414 1 91.44 44 PHE B C 1
ATOM 1512 O O . PHE B 1 44 ? 11.617 -7.984 -10.273 1 91.44 44 PHE B O 1
ATOM 1519 N N . THR B 1 45 ? 13.211 -8.727 -11.641 1 91.44 45 THR B N 1
ATOM 1520 C CA . THR B 1 45 ? 12.469 -8.391 -12.852 1 91.44 45 THR B CA 1
ATOM 1521 C C . THR B 1 45 ? 11.414 -9.453 -13.156 1 91.44 45 THR B C 1
ATOM 1523 O O . THR B 1 45 ? 10.602 -9.289 -14.07 1 91.44 45 THR B O 1
ATOM 1526 N N . MET B 1 46 ? 11.469 -10.477 -12.336 1 89.69 46 MET B N 1
ATOM 1527 C CA . MET B 1 46 ? 10.523 -11.57 -12.547 1 89.69 46 MET B CA 1
ATOM 1528 C C . MET B 1 46 ? 9.086 -11.102 -12.344 1 89.69 46 MET B C 1
ATOM 1530 O O . MET B 1 46 ? 8.164 -11.625 -12.969 1 89.69 46 MET B O 1
ATOM 1534 N N . PHE B 1 47 ? 8.953 -10.211 -11.43 1 91.56 47 PHE B N 1
ATOM 1535 C CA . PHE B 1 47 ? 7.637 -9.641 -11.164 1 91.56 47 PHE B CA 1
ATOM 1536 C C . PHE B 1 47 ? 7.676 -8.117 -11.281 1 91.56 47 PHE B C 1
ATOM 1538 O O . PHE B 1 47 ? 8.547 -7.469 -10.703 1 91.56 47 PHE B O 1
ATOM 1545 N N . ASP B 1 48 ? 6.684 -7.594 -11.984 1 92.38 48 ASP B N 1
ATOM 1546 C CA . ASP B 1 48 ? 6.586 -6.148 -12.156 1 92.38 48 ASP B CA 1
ATOM 1547 C C . ASP B 1 48 ? 6.492 -5.434 -10.812 1 92.38 48 ASP B C 1
ATOM 1549 O O . ASP B 1 48 ? 6.969 -4.305 -10.664 1 92.38 48 ASP B O 1
ATOM 1553 N N . VAL B 1 49 ? 5.887 -6.125 -9.883 1 94.06 49 VAL B N 1
ATOM 1554 C CA . VAL B 1 49 ? 5.672 -5.5 -8.578 1 94.06 49 VAL B CA 1
ATOM 1555 C C . VAL B 1 49 ? 7.016 -5.254 -7.898 1 94.06 49 VAL B C 1
ATOM 1557 O O . VAL B 1 49 ? 7.18 -4.273 -7.168 1 94.06 49 VAL B O 1
ATOM 1560 N N . TRP B 1 50 ? 8.023 -6.051 -8.164 1 96.25 50 TRP B N 1
ATOM 1561 C CA . TRP B 1 50 ? 9.344 -5.867 -7.562 1 96.25 50 TRP B CA 1
ATOM 1562 C C . TRP B 1 50 ? 10.117 -4.77 -8.281 1 96.25 50 TRP B C 1
ATOM 1564 O O . TRP B 1 50 ? 10.922 -4.066 -7.668 1 96.25 50 TRP B O 1
ATOM 1574 N N . VAL B 1 51 ? 9.867 -4.645 -9.508 1 96.12 51 VAL B N 1
ATOM 1575 C CA . VAL B 1 51 ? 10.453 -3.521 -10.234 1 96.12 51 VAL B CA 1
ATOM 1576 C C . VAL B 1 51 ? 9.914 -2.205 -9.68 1 96.12 51 VAL B C 1
ATOM 1578 O O . VAL B 1 51 ? 10.672 -1.266 -9.438 1 96.12 51 VAL B O 1
ATOM 1581 N N . ALA B 1 52 ? 8.641 -2.215 -9.461 1 96.69 52 ALA B N 1
ATOM 1582 C CA . ALA B 1 52 ? 8.016 -1.032 -8.867 1 96.69 52 ALA B CA 1
ATOM 1583 C C . ALA B 1 52 ? 8.539 -0.791 -7.457 1 96.69 52 ALA B C 1
ATOM 1585 O O . ALA B 1 52 ? 8.742 0.356 -7.051 1 96.69 52 ALA B O 1
ATOM 1586 N N . PHE B 1 53 ? 8.727 -1.845 -6.777 1 98.06 53 PHE B N 1
ATOM 1587 C CA . PHE B 1 53 ? 9.281 -1.762 -5.43 1 98.06 53 PHE B CA 1
ATOM 1588 C C . PHE B 1 53 ? 10.656 -1.101 -5.449 1 98.06 53 PHE B C 1
ATOM 1590 O O . PHE B 1 53 ? 10.914 -0.18 -4.672 1 98.06 53 PHE B O 1
ATOM 1597 N N . VAL B 1 54 ? 11.492 -1.51 -6.324 1 98.25 54 VAL B N 1
ATOM 1598 C CA . VAL B 1 54 ? 12.844 -0.982 -6.441 1 98.25 54 VAL B CA 1
ATOM 1599 C C . VAL B 1 54 ? 12.797 0.481 -6.879 1 98.25 54 VAL B C 1
ATOM 1601 O O . VAL B 1 54 ? 13.438 1.34 -6.27 1 98.25 54 VAL B O 1
ATOM 1604 N N . ALA B 1 55 ? 12.039 0.695 -7.863 1 98.25 55 ALA B N 1
ATOM 1605 C CA . ALA B 1 55 ? 11.914 2.061 -8.367 1 98.25 55 ALA B CA 1
ATOM 1606 C C . ALA B 1 55 ? 11.406 3.002 -7.277 1 98.25 55 ALA B C 1
ATOM 1608 O O . ALA B 1 55 ? 11.914 4.117 -7.129 1 98.25 55 ALA B O 1
ATOM 1609 N N . THR B 1 56 ? 10.422 2.541 -6.555 1 98 56 THR B N 1
ATOM 1610 C CA . THR B 1 56 ? 9.828 3.363 -5.504 1 98 56 THR B CA 1
ATOM 1611 C C . THR B 1 56 ? 10.844 3.635 -4.395 1 98 56 THR B C 1
ATOM 1613 O O . THR B 1 56 ? 10.93 4.754 -3.885 1 98 56 THR B O 1
ATOM 1616 N N . ASN B 1 57 ? 11.609 2.629 -4.062 1 98.44 57 ASN B N 1
ATOM 1617 C CA . ASN B 1 57 ? 12.578 2.814 -2.992 1 98.44 57 ASN B CA 1
ATOM 1618 C C . ASN B 1 57 ? 13.719 3.736 -3.426 1 98.44 57 ASN B C 1
ATOM 1620 O O . ASN B 1 57 ? 14.219 4.535 -2.629 1 98.44 57 ASN B O 1
ATOM 1624 N N . PHE B 1 58 ? 14.109 3.645 -4.688 1 98.44 58 PHE B N 1
ATOM 1625 C CA . PHE B 1 58 ? 15.086 4.609 -5.172 1 98.44 58 PHE B CA 1
ATOM 1626 C C . PHE B 1 58 ? 14.508 6.02 -5.16 1 98.44 58 PHE B C 1
ATOM 1628 O O . PHE B 1 58 ? 15.203 6.977 -4.801 1 98.44 58 PHE B O 1
ATOM 1635 N N . PHE B 1 59 ? 13.336 6.148 -5.566 1 98.19 59 PHE B N 1
ATOM 1636 C CA . PHE B 1 59 ? 12.664 7.441 -5.551 1 98.19 59 PHE B CA 1
ATOM 1637 C C . PHE B 1 59 ? 12.594 8 -4.133 1 98.19 59 PHE B C 1
ATOM 1639 O O . PHE B 1 59 ? 12.906 9.172 -3.91 1 98.19 59 PHE B O 1
ATOM 1646 N N . CYS B 1 60 ? 12.18 7.18 -3.191 1 97.06 60 CYS B N 1
ATOM 1647 C CA . CYS B 1 60 ? 12.094 7.59 -1.795 1 97.06 60 CYS B CA 1
ATOM 1648 C C . CYS B 1 60 ? 13.461 8.031 -1.275 1 97.06 60 CYS B C 1
ATOM 1650 O O . CYS B 1 60 ? 13.562 8.992 -0.515 1 97.06 60 CYS B O 1
ATOM 1652 N N . THR B 1 61 ? 14.453 7.336 -1.654 1 97.88 61 THR B N 1
ATOM 1653 C CA . THR B 1 61 ? 15.812 7.688 -1.255 1 97.88 61 THR B CA 1
ATOM 1654 C C . THR B 1 61 ? 16.172 9.086 -1.745 1 97.88 61 THR B C 1
ATOM 1656 O O . THR B 1 61 ? 16.578 9.938 -0.955 1 97.88 61 THR B O 1
ATOM 1659 N N . ALA B 1 62 ? 16 9.305 -3.02 1 97.69 62 ALA B N 1
ATOM 1660 C CA . ALA B 1 62 ? 16.328 10.602 -3.605 1 97.69 62 ALA B CA 1
ATOM 1661 C C . ALA B 1 62 ? 15.484 11.719 -2.977 1 97.69 62 ALA B C 1
ATOM 1663 O O . ALA B 1 62 ? 16.016 12.773 -2.625 1 97.69 62 ALA B O 1
ATOM 1664 N N . TYR B 1 63 ? 14.281 11.453 -2.799 1 96.69 63 TYR B N 1
ATOM 1665 C CA . TYR B 1 63 ? 13.359 12.438 -2.238 1 96.69 63 TYR B CA 1
ATOM 1666 C C . TYR B 1 63 ? 13.742 12.789 -0.806 1 96.69 63 TYR B C 1
ATOM 1668 O O . TYR B 1 63 ? 13.805 13.969 -0.447 1 96.69 63 TYR B O 1
ATOM 1676 N N . SER B 1 64 ? 13.977 11.766 -0.054 1 95.75 64 SER B N 1
ATOM 1677 C CA . SER B 1 64 ? 14.289 11.984 1.354 1 95.75 64 SER B CA 1
ATOM 1678 C C . SER B 1 64 ? 15.609 12.734 1.517 1 95.75 64 SER B C 1
ATOM 1680 O O . SER B 1 64 ? 15.742 13.594 2.389 1 95.75 64 SER B O 1
ATOM 1682 N N . LEU B 1 65 ? 16.578 12.43 0.736 1 95.81 65 LEU B N 1
ATOM 1683 C CA . LEU B 1 65 ? 17.859 13.125 0.813 1 95.81 65 LEU B CA 1
ATOM 1684 C C . LEU B 1 65 ? 17.703 14.586 0.397 1 95.81 65 LEU B C 1
ATOM 1686 O O . LEU B 1 65 ? 18.234 15.477 1.061 1 95.81 65 LEU B O 1
ATOM 1690 N N . LEU B 1 66 ? 16.953 14.773 -0.659 1 94.88 66 LEU B N 1
ATOM 1691 C CA . LEU B 1 66 ? 16.766 16.125 -1.163 1 94.88 66 LEU B CA 1
ATOM 1692 C C . LEU B 1 66 ? 16.031 16.984 -0.147 1 94.88 66 LEU B C 1
ATOM 1694 O O . LEU B 1 66 ? 16.391 18.141 0.084 1 94.88 66 LEU B O 1
ATOM 1698 N N . THR B 1 67 ? 15.062 16.438 0.403 1 92.44 67 THR B N 1
ATOM 1699 C CA . THR B 1 67 ? 14.273 17.203 1.364 1 92.44 67 THR B CA 1
ATOM 1700 C C . THR B 1 67 ? 15.047 17.375 2.67 1 92.44 67 THR B C 1
ATOM 1702 O O . THR B 1 67 ? 14.836 18.359 3.387 1 92.44 67 THR B O 1
ATOM 1705 N N . ALA B 1 68 ? 15.906 16.406 3.02 1 92.25 68 ALA B N 1
ATOM 1706 C CA . ALA B 1 68 ? 16.734 16.562 4.207 1 92.25 68 ALA B CA 1
ATOM 1707 C C . ALA B 1 68 ? 17.703 17.734 4.051 1 92.25 68 ALA B C 1
ATOM 1709 O O . ALA B 1 68 ? 17.938 18.484 5 1 92.25 68 ALA B O 1
ATOM 1710 N N . ILE B 1 69 ? 18.219 17.922 2.875 1 92.56 69 ILE B N 1
ATOM 1711 C CA . ILE B 1 69 ? 19.1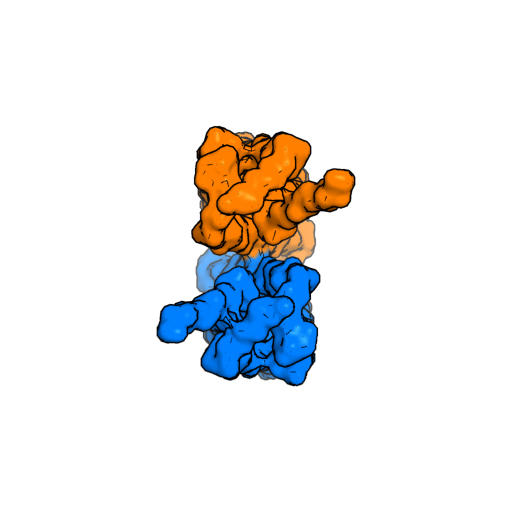72 18.984 2.594 1 92.56 69 ILE B CA 1
ATOM 1712 C C . ILE B 1 69 ? 18.469 20.344 2.666 1 92.56 69 ILE B C 1
ATOM 1714 O O . ILE B 1 69 ? 19.031 21.312 3.176 1 92.56 69 ILE B O 1
ATOM 1718 N N . PHE B 1 70 ? 17.188 20.391 2.312 1 90.44 70 PHE B N 1
ATOM 1719 C CA . PHE B 1 70 ? 16.5 21.656 2.203 1 90.44 70 PHE B CA 1
ATOM 1720 C C . PHE B 1 70 ? 15.453 21.812 3.305 1 90.44 70 PHE B C 1
ATOM 1722 O O . PHE B 1 70 ? 14.539 22.625 3.195 1 90.44 70 PHE B O 1
ATOM 1729 N N . VAL B 1 71 ? 15.562 21.031 4.285 1 84.12 71 VAL B N 1
ATOM 1730 C CA . VAL B 1 71 ? 14.508 20.953 5.297 1 84.12 71 VAL B CA 1
ATOM 1731 C C . VAL B 1 71 ? 14.312 22.328 5.941 1 84.12 71 VAL B C 1
ATOM 1733 O O . VAL B 1 71 ? 13.188 22.719 6.246 1 84.12 71 VAL B O 1
ATOM 1736 N N . LYS B 1 72 ? 15.328 23.188 6.121 1 82.44 72 LYS B N 1
ATOM 1737 C CA . LYS B 1 72 ? 15.227 24.5 6.738 1 82.44 72 LYS B CA 1
ATOM 1738 C C . LYS B 1 72 ? 14.328 25.422 5.918 1 82.44 72 LYS B C 1
ATOM 1740 O O . LYS B 1 72 ? 13.578 26.219 6.477 1 82.44 72 LYS B O 1
ATOM 1745 N N . LYS B 1 73 ? 14.383 25.188 4.664 1 84.44 73 LYS B N 1
ATOM 1746 C CA . LYS B 1 73 ? 13.602 26.031 3.771 1 84.44 73 LYS B CA 1
ATOM 1747 C C . LYS B 1 73 ? 12.195 25.469 3.572 1 84.44 73 LYS B C 1
ATOM 1749 O O . LYS B 1 73 ? 11.258 26.219 3.291 1 84.44 73 LYS B O 1
ATOM 1754 N N . LEU B 1 74 ? 12.164 24.172 3.857 1 80.88 74 LEU B N 1
ATOM 1755 C CA . LEU B 1 74 ? 10.922 23.516 3.48 1 80.88 74 LEU B CA 1
ATOM 1756 C C . LEU B 1 74 ? 10.031 23.297 4.695 1 80.88 74 LEU B C 1
ATOM 1758 O O . LEU B 1 74 ? 8.812 23.156 4.559 1 80.88 74 LEU B O 1
ATOM 1762 N N . ILE B 1 75 ? 10.805 23.328 5.828 1 70 75 ILE B N 1
ATOM 1763 C CA . ILE B 1 75 ? 10.164 22.953 7.09 1 70 75 ILE B CA 1
ATOM 1764 C C . ILE B 1 75 ? 9.062 23.969 7.422 1 70 75 ILE B C 1
ATOM 1766 O O . ILE B 1 75 ? 9.273 25.172 7.344 1 70 75 ILE B O 1
ATOM 1770 N N . GLY B 1 76 ? 7.969 24.172 6.734 1 70.38 76 GLY B N 1
ATOM 1771 C CA . GLY B 1 76 ? 6.836 25.062 6.973 1 70.38 76 GLY B CA 1
ATOM 1772 C C . GLY B 1 76 ? 5.898 25.172 5.785 1 70.38 76 GLY B C 1
ATOM 1773 O O . GLY B 1 76 ? 4.805 25.719 5.902 1 70.38 76 GLY B O 1
ATOM 1774 N N . LYS B 1 77 ? 6.543 24.688 4.84 1 75.12 77 LYS B N 1
ATOM 1775 C CA . LYS B 1 77 ? 5.715 24.781 3.643 1 75.12 77 LYS B CA 1
ATOM 1776 C C . LYS B 1 77 ? 4.637 23.703 3.635 1 75.12 77 LYS B C 1
ATOM 1778 O O . LYS B 1 77 ? 4.91 22.531 3.945 1 75.12 77 LYS B O 1
ATOM 1783 N N . ARG B 1 78 ? 3.533 24.141 3.334 1 70.31 78 ARG B N 1
ATOM 1784 C CA . ARG B 1 78 ? 2.354 23.281 3.355 1 70.31 78 ARG B CA 1
ATOM 1785 C C . ARG B 1 78 ? 2.492 22.141 2.355 1 70.31 78 ARG B C 1
ATOM 1787 O O . ARG B 1 78 ? 2.021 21.031 2.609 1 70.31 78 ARG B O 1
ATOM 1794 N N . TRP B 1 79 ? 3.082 22.375 1.315 1 78.69 79 TRP B N 1
ATOM 1795 C CA . TRP B 1 79 ? 3.139 21.375 0.262 1 78.69 79 TRP B CA 1
ATOM 1796 C C . TRP B 1 79 ? 4.082 20.234 0.646 1 78.69 79 TRP B C 1
ATOM 1798 O O . TRP B 1 79 ? 3.965 19.125 0.131 1 78.69 79 TRP B O 1
ATOM 1808 N N . LEU B 1 80 ? 5.02 20.5 1.543 1 80.94 80 LEU B N 1
ATOM 1809 C CA . LEU B 1 80 ? 5.949 19.453 1.95 1 80.94 80 LEU B CA 1
ATOM 1810 C C . LEU B 1 80 ? 5.207 18.297 2.609 1 80.94 80 LEU B C 1
ATOM 1812 O O . LEU B 1 80 ? 5.492 17.125 2.322 1 80.94 80 LEU B O 1
ATOM 1816 N N . HIS B 1 81 ? 4.238 18.625 3.266 1 78.75 81 HIS B N 1
ATOM 1817 C CA . HIS B 1 81 ? 3.465 17.609 3.955 1 78.75 81 HIS B CA 1
ATOM 1818 C C . HIS B 1 81 ? 2.662 16.766 2.971 1 78.75 81 HIS B C 1
ATOM 1820 O O . HIS B 1 81 ? 2.592 15.539 3.107 1 78.75 81 HIS B O 1
ATOM 1826 N N . THR B 1 82 ? 2.137 17.375 2.047 1 81.75 82 THR B N 1
ATOM 1827 C CA . THR B 1 82 ? 1.331 16.656 1.057 1 81.75 82 THR B CA 1
ATOM 1828 C C . THR B 1 82 ? 2.203 15.734 0.212 1 81.75 82 THR B C 1
ATOM 1830 O O . THR B 1 82 ? 1.823 14.594 -0.057 1 81.75 82 THR B O 1
ATOM 1833 N N . VAL B 1 83 ? 3.346 16.203 -0.134 1 88.19 83 VAL B N 1
ATOM 1834 C CA . VAL B 1 83 ? 4.242 15.398 -0.956 1 88.19 83 VAL B CA 1
ATOM 1835 C C . VAL B 1 83 ? 4.812 14.25 -0.126 1 88.19 83 VAL B C 1
ATOM 1837 O O . VAL B 1 83 ? 4.957 13.125 -0.62 1 88.19 83 VAL B O 1
ATOM 1840 N N . ASP B 1 84 ? 5.113 14.562 1.146 1 89.12 84 ASP B N 1
ATOM 1841 C CA . ASP B 1 84 ? 5.559 13.508 2.055 1 89.12 84 ASP B CA 1
ATOM 1842 C C . ASP B 1 84 ? 4.523 12.391 2.15 1 89.12 84 ASP B C 1
ATOM 1844 O O . ASP B 1 84 ? 4.871 11.211 2.088 1 89.12 84 ASP B O 1
ATOM 1848 N N . GLN B 1 85 ? 3.34 12.766 2.221 1 87.06 85 GLN B N 1
ATOM 1849 C CA . GLN B 1 85 ? 2.271 11.781 2.346 1 87.06 85 GLN B CA 1
ATOM 1850 C C . GLN B 1 85 ? 2.145 10.945 1.076 1 87.06 85 GLN B C 1
ATOM 1852 O O . GLN B 1 85 ? 1.918 9.734 1.145 1 87.06 85 GLN B O 1
ATOM 1857 N N . LEU B 1 86 ? 2.314 11.547 0.007 1 90 86 LEU B N 1
ATOM 1858 C CA . LEU B 1 86 ? 2.219 10.828 -1.26 1 90 86 LEU B CA 1
ATOM 1859 C C . LEU B 1 86 ? 3.357 9.828 -1.405 1 90 86 LEU B C 1
ATOM 1861 O O . LEU B 1 86 ? 3.148 8.711 -1.879 1 90 86 LEU B O 1
ATOM 1865 N N . VAL B 1 87 ? 4.488 10.273 -0.971 1 93.56 87 VAL B N 1
ATOM 1866 C CA . VAL B 1 87 ? 5.652 9.398 -1.066 1 93.56 87 VAL B CA 1
ATOM 1867 C C . VAL B 1 87 ? 5.492 8.219 -0.108 1 93.56 87 VAL B C 1
ATOM 1869 O O . VAL B 1 87 ? 5.777 7.078 -0.469 1 93.56 87 VAL B O 1
ATOM 1872 N N . VAL B 1 88 ? 4.988 8.5 1.016 1 92.88 88 VAL B N 1
ATOM 1873 C CA . VAL B 1 88 ? 4.758 7.449 1.998 1 92.88 88 VAL B CA 1
ATOM 1874 C C . VAL B 1 88 ? 3.707 6.473 1.473 1 92.88 88 VAL B C 1
ATOM 1876 O O . VAL B 1 88 ? 3.854 5.258 1.617 1 92.88 88 VAL B O 1
ATOM 1879 N N . ASN B 1 89 ? 2.715 6.996 0.865 1 93.5 89 ASN B N 1
ATOM 1880 C CA . ASN B 1 89 ? 1.687 6.133 0.295 1 93.5 89 ASN B CA 1
ATOM 1881 C C . ASN B 1 89 ? 2.24 5.27 -0.836 1 93.5 89 ASN B C 1
ATOM 1883 O O . ASN B 1 89 ? 1.883 4.098 -0.962 1 93.5 89 ASN B O 1
ATOM 1887 N N . LEU B 1 90 ? 3.037 5.852 -1.589 1 94.88 90 LEU B N 1
ATOM 1888 C CA . LEU B 1 90 ? 3.672 5.117 -2.678 1 94.88 90 LEU B CA 1
ATOM 1889 C C . LEU B 1 90 ? 4.547 3.99 -2.137 1 94.88 90 LEU B C 1
ATOM 1891 O O . LEU B 1 90 ? 4.492 2.863 -2.635 1 94.88 90 LEU B O 1
ATOM 1895 N N . GLN B 1 91 ? 5.301 4.34 -1.144 1 96.44 91 GLN B N 1
ATOM 1896 C CA . GLN B 1 91 ? 6.164 3.352 -0.51 1 96.44 91 GLN B CA 1
ATOM 1897 C C . GLN B 1 91 ? 5.344 2.236 0.133 1 96.44 91 GLN B C 1
ATOM 1899 O O . GLN B 1 91 ? 5.691 1.06 0.022 1 96.44 91 GLN B O 1
ATOM 1904 N N . THR B 1 92 ? 4.297 2.609 0.742 1 95.56 92 THR B N 1
ATOM 1905 C CA . THR B 1 92 ? 3.412 1.63 1.361 1 95.56 92 THR B CA 1
ATOM 1906 C C . THR B 1 92 ? 2.785 0.724 0.306 1 95.56 92 THR B C 1
ATOM 1908 O O . THR B 1 92 ? 2.725 -0.495 0.483 1 95.56 92 THR B O 1
ATOM 1911 N N . ALA B 1 93 ? 2.391 1.313 -0.778 1 96.56 93 ALA B N 1
ATOM 1912 C CA . ALA B 1 93 ? 1.803 0.542 -1.87 1 96.56 93 ALA B CA 1
ATOM 1913 C C . ALA B 1 93 ? 2.809 -0.453 -2.443 1 96.56 93 ALA B C 1
ATOM 1915 O O . ALA B 1 93 ? 2.49 -1.63 -2.629 1 96.56 93 ALA B O 1
ATOM 1916 N N . ALA B 1 94 ? 3.984 0.036 -2.652 1 97.56 94 ALA B N 1
ATOM 1917 C CA . ALA B 1 94 ? 5.016 -0.82 -3.23 1 97.56 94 ALA B CA 1
ATOM 1918 C C . ALA B 1 94 ? 5.391 -1.948 -2.273 1 97.56 94 ALA B C 1
ATOM 1920 O O . ALA B 1 94 ? 5.539 -3.1 -2.689 1 97.56 94 ALA B O 1
ATOM 1921 N N . THR B 1 95 ? 5.547 -1.65 -1.039 1 97.5 95 THR B N 1
ATOM 1922 C CA . THR B 1 95 ? 5.926 -2.639 -0.035 1 97.5 95 THR B CA 1
ATOM 1923 C C . THR B 1 95 ? 4.812 -3.666 0.157 1 97.5 95 THR B C 1
ATOM 1925 O O . THR B 1 95 ? 5.074 -4.867 0.213 1 97.5 95 THR B O 1
ATOM 1928 N N . ALA B 1 96 ? 3.605 -3.236 0.151 1 97.19 96 ALA B N 1
ATOM 1929 C CA . ALA B 1 96 ? 2.475 -4.145 0.326 1 97.19 96 ALA B CA 1
ATOM 1930 C C . ALA B 1 96 ? 2.295 -5.039 -0.896 1 97.19 96 ALA B C 1
ATOM 1932 O O . ALA B 1 96 ? 1.976 -6.223 -0.765 1 97.19 96 ALA B O 1
ATOM 1933 N N . GLY B 1 97 ? 2.42 -4.43 -2.041 1 97.62 97 GLY B N 1
ATOM 1934 C CA . GLY B 1 97 ? 2.355 -5.238 -3.25 1 97.62 97 GLY B CA 1
ATOM 1935 C C . GLY B 1 97 ? 3.406 -6.332 -3.293 1 97.62 97 GLY B C 1
ATOM 1936 O O . GLY B 1 97 ? 3.084 -7.5 -3.521 1 97.62 97 GLY B O 1
ATOM 1937 N N . ALA B 1 98 ? 4.668 -5.941 -3.072 1 97.38 98 ALA B N 1
ATOM 1938 C CA . ALA B 1 98 ? 5.758 -6.914 -3.053 1 97.38 98 ALA B CA 1
ATOM 1939 C C . ALA B 1 98 ? 5.551 -7.941 -1.942 1 97.38 98 ALA B C 1
ATOM 1941 O O . ALA B 1 98 ? 5.867 -9.125 -2.115 1 97.38 98 ALA B O 1
ATOM 1942 N N . GLY B 1 99 ? 5.043 -7.438 -0.878 1 96.88 99 GLY B N 1
ATOM 1943 C CA . GLY B 1 99 ? 4.766 -8.352 0.219 1 96.88 99 GLY B CA 1
ATOM 1944 C C . GLY B 1 99 ? 3.699 -9.375 -0.11 1 96.88 99 GLY B C 1
ATOM 1945 O O . GLY B 1 99 ? 3.793 -10.531 0.306 1 96.88 99 GLY B O 1
ATOM 1946 N N . ALA B 1 100 ? 2.668 -8.969 -0.835 1 96.75 100 ALA B N 1
ATOM 1947 C CA . ALA B 1 100 ? 1.607 -9.891 -1.232 1 96.75 100 ALA B CA 1
ATOM 1948 C C . ALA B 1 100 ? 2.152 -11 -2.125 1 96.75 100 ALA B C 1
ATOM 1950 O O . ALA B 1 100 ? 1.876 -12.18 -1.898 1 96.75 100 ALA B O 1
ATOM 1951 N N . ILE B 1 101 ? 2.951 -10.617 -3.055 1 96.12 101 ILE B N 1
ATOM 1952 C CA . ILE B 1 101 ? 3.555 -11.602 -3.945 1 96.12 101 ILE B CA 1
ATOM 1953 C C . ILE B 1 101 ? 4.52 -12.484 -3.158 1 96.12 101 ILE B C 1
ATOM 1955 O O . ILE B 1 101 ? 4.566 -13.695 -3.363 1 96.12 101 ILE B O 1
ATOM 1959 N N . GLY B 1 102 ? 5.25 -11.852 -2.244 1 94.88 102 GLY B N 1
ATOM 1960 C CA . GLY B 1 102 ? 6.172 -12.609 -1.408 1 94.88 102 GLY B CA 1
ATOM 1961 C C . GLY B 1 102 ? 5.48 -13.656 -0.555 1 94.88 102 GLY B C 1
ATOM 1962 O O . GLY B 1 102 ? 6.016 -14.742 -0.35 1 94.88 102 GLY B O 1
ATOM 1963 N N . SER B 1 103 ? 4.344 -13.391 -0.064 1 92.94 103 SER B N 1
ATOM 1964 C CA . SER B 1 103 ? 3.629 -14.352 0.772 1 92.94 103 SER B CA 1
ATOM 1965 C C . SER B 1 103 ? 3.201 -15.57 -0.03 1 92.94 103 SER B C 1
ATOM 1967 O O . SER B 1 103 ? 3.297 -16.703 0.453 1 92.94 103 SER B O 1
ATOM 1969 N N . VAL B 1 104 ? 2.752 -15.375 -1.205 1 94 104 VAL B N 1
ATOM 1970 C CA . VAL B 1 104 ? 2.359 -16.484 -2.062 1 94 104 VAL B CA 1
ATOM 1971 C C . VAL B 1 104 ? 3.594 -17.281 -2.473 1 94 104 VAL B C 1
ATOM 1973 O O . VAL B 1 104 ? 3.549 -18.516 -2.551 1 94 104 VAL B O 1
ATOM 1976 N N . ALA B 1 105 ? 4.648 -16.531 -2.723 1 94.69 105 ALA B N 1
ATOM 1977 C CA . ALA B 1 105 ? 5.891 -17.219 -3.074 1 94.69 105 ALA B CA 1
ATOM 1978 C C . ALA B 1 105 ? 6.363 -18.109 -1.936 1 94.69 105 ALA B C 1
ATOM 1980 O O . ALA B 1 105 ? 6.977 -19.156 -2.174 1 94.69 105 ALA B O 1
ATOM 1981 N N . MET B 1 106 ? 6.059 -17.688 -0.688 1 93.69 106 MET B N 1
ATOM 1982 C CA . MET B 1 106 ? 6.523 -18.422 0.49 1 93.69 106 MET B CA 1
ATOM 1983 C C . MET B 1 106 ? 5.617 -19.609 0.788 1 93.69 106 MET B C 1
ATOM 1985 O O . MET B 1 106 ? 6.098 -20.703 1.112 1 93.69 106 MET B O 1
ATOM 1989 N N . TRP B 1 107 ? 4.266 -19.375 0.594 1 93.81 107 TRP B N 1
ATOM 1990 C CA . TRP B 1 107 ? 3.342 -20.375 1.112 1 93.81 107 TRP B CA 1
ATOM 1991 C C . TRP B 1 107 ? 2.539 -21.016 -0.017 1 93.81 107 TRP B C 1
ATOM 1993 O O . TRP B 1 107 ? 1.923 -22.062 0.169 1 93.81 107 TRP B O 1
ATOM 2003 N N . GLY B 1 108 ? 2.568 -20.469 -1.176 1 93.25 108 GLY B N 1
ATOM 2004 C CA . GLY B 1 108 ? 1.773 -20.969 -2.287 1 93.25 108 GLY B CA 1
ATOM 2005 C C . GLY B 1 108 ? 0.281 -20.797 -2.076 1 93.25 108 GLY B C 1
ATOM 2006 O O . GLY B 1 108 ? -0.146 -20.109 -1.147 1 93.25 108 GLY B O 1
ATOM 2007 N N . ASN B 1 109 ? -0.456 -21.25 -3.055 1 92.62 109 ASN B N 1
ATOM 2008 C CA . ASN B 1 109 ? -1.914 -21.266 -3.025 1 92.62 109 ASN B CA 1
ATOM 2009 C C . ASN B 1 109 ? -2.473 -22.5 -3.727 1 92.62 109 ASN B C 1
ATOM 2011 O O . ASN B 1 109 ? -2.4 -22.609 -4.953 1 92.62 109 ASN B O 1
ATOM 2015 N N . LYS B 1 110 ? -3.084 -23.391 -2.943 1 89 110 LYS B N 1
ATOM 2016 C CA . LYS B 1 110 ? -3.559 -24.656 -3.477 1 89 110 LYS B CA 1
ATOM 2017 C C . LYS B 1 110 ? -4.738 -24.453 -4.418 1 89 110 LYS B C 1
ATOM 2019 O O . LYS B 1 110 ? -4.844 -25.125 -5.449 1 89 110 LYS B O 1
ATOM 2024 N N . THR B 1 111 ? -5.512 -23.562 -4.109 1 86.5 111 THR B N 1
ATOM 2025 C CA . THR B 1 111 ? -6.715 -23.344 -4.902 1 86.5 111 THR B CA 1
ATOM 2026 C C . THR B 1 111 ? -6.359 -22.844 -6.297 1 86.5 111 THR B C 1
ATOM 2028 O O . THR B 1 111 ? -6.934 -23.281 -7.293 1 86.5 111 THR B O 1
ATOM 2031 N N . SER B 1 112 ? -5.348 -21.984 -6.391 1 89.38 112 SER B N 1
ATOM 2032 C CA . SER B 1 112 ? -4.953 -21.422 -7.676 1 89.38 112 SER B CA 1
ATOM 2033 C C . SER B 1 112 ? -3.885 -22.281 -8.352 1 89.38 112 SER B C 1
ATOM 2035 O O . SER B 1 112 ? -3.559 -22.062 -9.523 1 89.38 112 SER B O 1
ATOM 2037 N N . GLY B 1 113 ? -3.342 -23.141 -7.594 1 90.12 113 GLY B N 1
ATOM 2038 C CA . GLY B 1 113 ? -2.271 -23.969 -8.133 1 90.12 113 GLY B CA 1
ATOM 2039 C C . GLY B 1 113 ? -0.934 -23.25 -8.172 1 90.12 113 GLY B C 1
ATOM 2040 O O . GLY B 1 113 ? -0.053 -23.625 -8.953 1 90.12 113 GLY B O 1
ATOM 2041 N N . TRP B 1 114 ? -0.79 -22.219 -7.48 1 94 114 TRP B N 1
ATOM 2042 C CA . TRP B 1 114 ? 0.475 -21.484 -7.414 1 94 114 TRP B CA 1
ATOM 2043 C C . TRP B 1 114 ? 1.404 -22.109 -6.379 1 94 114 TRP B C 1
ATOM 2045 O O . TRP B 1 114 ? 1.13 -22.062 -5.18 1 94 114 TRP B O 1
ATOM 2055 N N . TYR B 1 115 ? 2.498 -22.672 -6.77 1 92.12 115 TYR B N 1
ATOM 2056 C CA . TYR B 1 115 ? 3.396 -23.359 -5.852 1 92.12 115 TYR B CA 1
ATOM 2057 C C . TYR B 1 115 ? 4.297 -22.375 -5.121 1 92.12 115 TYR B C 1
ATOM 2059 O O . TYR B 1 115 ? 4.469 -21.234 -5.562 1 92.12 115 TYR B O 1
ATOM 2067 N N . ALA B 1 116 ? 4.844 -22.766 -3.945 1 94.31 116 ALA B N 1
ATOM 2068 C CA . ALA B 1 116 ? 5.75 -21.969 -3.129 1 94.31 116 ALA B CA 1
ATOM 2069 C C . ALA B 1 116 ? 7.152 -21.953 -3.725 1 94.31 116 ALA B C 1
ATOM 2071 O O . ALA B 1 116 ? 7.977 -22.812 -3.412 1 94.31 116 ALA B O 1
ATOM 2072 N N . VAL B 1 117 ? 7.461 -20.938 -4.398 1 92.62 117 VAL B N 1
ATOM 2073 C CA . VAL B 1 117 ? 8.719 -20.844 -5.133 1 92.62 117 VAL B CA 1
ATOM 2074 C C . VAL B 1 117 ? 9.875 -20.703 -4.152 1 92.62 117 VAL B C 1
ATOM 2076 O O . VAL B 1 117 ? 11.008 -21.078 -4.461 1 92.62 117 VAL B O 1
ATOM 2079 N N . CYS B 1 118 ? 9.586 -20.25 -2.963 1 93.88 118 CYS B N 1
ATOM 2080 C CA . CYS B 1 118 ? 10.641 -19.984 -1.986 1 93.88 118 CYS B CA 1
ATOM 2081 C C . CYS B 1 118 ? 11.195 -21.297 -1.419 1 93.88 118 CYS B C 1
ATOM 2083 O O . CYS B 1 118 ? 12.258 -21.297 -0.796 1 93.88 118 CYS B O 1
ATOM 2085 N N . ARG B 1 119 ? 10.516 -22.359 -1.603 1 91.25 119 ARG B N 1
ATOM 2086 C CA . ARG B 1 119 ? 11.062 -23.656 -1.229 1 91.25 119 ARG B CA 1
ATOM 2087 C C . ARG B 1 119 ? 12.305 -23.984 -2.047 1 91.25 119 ARG B C 1
ATOM 2089 O O . ARG B 1 119 ? 13.234 -24.625 -1.542 1 91.25 119 ARG B O 1
ATOM 2096 N N . LEU B 1 120 ? 12.352 -23.484 -3.246 1 90.25 120 LEU B N 1
ATOM 2097 C CA . LEU B 1 120 ? 13.453 -23.719 -4.164 1 90.25 120 LEU B CA 1
ATOM 2098 C C . LEU B 1 120 ? 14.469 -22.578 -4.117 1 90.25 120 LEU B C 1
ATOM 2100 O O . LEU B 1 120 ? 15.656 -22.797 -4.336 1 90.25 120 LEU B O 1
ATOM 2104 N N . TYR B 1 121 ? 14.008 -21.406 -3.807 1 93.62 121 TYR B N 1
ATOM 2105 C CA . TYR B 1 121 ? 14.844 -20.219 -3.83 1 93.62 121 TYR B CA 1
ATOM 2106 C C . TYR B 1 121 ? 14.82 -19.5 -2.482 1 93.62 121 TYR B C 1
ATOM 2108 O O . TYR B 1 121 ? 14.57 -18.297 -2.414 1 93.62 121 TYR B O 1
ATOM 2116 N N . ARG B 1 122 ? 15.211 -20.156 -1.477 1 93.06 122 ARG B N 1
ATOM 2117 C CA . ARG B 1 122 ? 15.102 -19.656 -0.108 1 93.06 122 ARG B CA 1
ATOM 2118 C C . ARG B 1 122 ? 16 -18.453 0.114 1 93.06 122 ARG B C 1
ATOM 2120 O O . ARG B 1 122 ? 15.602 -17.469 0.749 1 93.06 122 ARG B O 1
ATOM 2127 N N . ARG B 1 123 ? 17.188 -18.5 -0.372 1 93.75 123 ARG B N 1
ATOM 2128 C CA . ARG B 1 123 ? 18.109 -17.391 -0.187 1 93.75 123 ARG B CA 1
ATOM 2129 C C . ARG B 1 123 ? 17.578 -16.109 -0.824 1 93.75 123 ARG B C 1
ATOM 2131 O O . ARG B 1 123 ? 17.641 -15.039 -0.223 1 93.75 123 ARG B O 1
ATOM 2138 N N . TYR B 1 124 ? 17.125 -16.266 -2.012 1 94.38 124 TYR B N 1
ATOM 2139 C CA . TYR B 1 124 ? 16.531 -15.125 -2.709 1 94.38 124 TYR B CA 1
ATOM 2140 C C . TYR B 1 124 ? 15.344 -14.57 -1.932 1 94.38 124 TYR B C 1
ATOM 2142 O O . TYR B 1 124 ? 15.234 -13.352 -1.739 1 94.38 124 TYR B O 1
ATOM 2150 N N . CYS B 1 125 ? 14.516 -15.414 -1.421 1 95.19 125 CYS B N 1
ATOM 2151 C CA . CYS B 1 125 ? 13.305 -15.016 -0.717 1 95.19 125 CYS B CA 1
ATOM 2152 C C . CYS B 1 125 ? 13.641 -14.406 0.642 1 95.19 125 CYS B C 1
ATOM 2154 O O . CYS B 1 125 ? 12.992 -13.453 1.076 1 95.19 125 CYS B O 1
ATOM 2156 N N . ASP B 1 126 ? 14.664 -14.914 1.344 1 95.44 126 ASP B N 1
ATOM 2157 C CA . ASP B 1 126 ? 15.078 -14.359 2.627 1 95.44 126 ASP B CA 1
ATOM 2158 C C . ASP B 1 126 ? 15.578 -12.922 2.471 1 95.44 126 ASP B C 1
ATOM 2160 O O . ASP B 1 126 ? 15.234 -12.055 3.271 1 95.44 126 ASP B O 1
ATOM 2164 N N . ALA B 1 127 ? 16.281 -12.727 1.449 1 96 127 ALA B N 1
ATOM 2165 C CA . ALA B 1 127 ? 16.766 -11.375 1.163 1 96 127 ALA B CA 1
ATOM 2166 C C . ALA B 1 127 ? 15.609 -10.438 0.856 1 96 127 ALA B C 1
ATOM 2168 O O . ALA B 1 127 ? 15.625 -9.266 1.254 1 96 127 ALA B O 1
ATOM 2169 N N . GLY B 1 128 ? 14.68 -10.969 0.129 1 95.88 128 GLY B N 1
ATOM 2170 C CA . GLY B 1 128 ? 13.484 -10.188 -0.149 1 95.88 128 GLY B CA 1
ATOM 2171 C C . GLY B 1 128 ? 12.727 -9.789 1.104 1 95.88 128 GLY B C 1
ATOM 2172 O O . GLY B 1 128 ? 12.25 -8.656 1.215 1 95.88 128 GLY B O 1
ATOM 2173 N N . ALA B 1 129 ? 12.648 -10.68 2.035 1 96.44 129 ALA B N 1
ATOM 2174 C CA . ALA B 1 129 ? 11.969 -10.398 3.299 1 96.44 129 ALA B CA 1
ATOM 2175 C C . ALA B 1 129 ? 12.68 -9.289 4.07 1 96.44 129 ALA B C 1
ATOM 2177 O O . ALA B 1 129 ? 12.023 -8.43 4.668 1 96.44 129 ALA B O 1
ATOM 2178 N N . VAL B 1 130 ? 13.914 -9.375 4.004 1 97.44 130 VAL B N 1
ATOM 2179 C CA . VAL B 1 130 ? 14.695 -8.352 4.68 1 97.44 130 VAL B CA 1
ATOM 2180 C C . VAL B 1 130 ? 14.477 -7 3.992 1 97.44 130 VAL B C 1
ATOM 2182 O O . VAL B 1 130 ? 14.328 -5.973 4.66 1 97.44 130 VAL B O 1
ATOM 2185 N N . ALA B 1 131 ? 14.422 -7.043 2.695 1 98.25 131 ALA B N 1
ATOM 2186 C CA . ALA B 1 131 ? 14.195 -5.812 1.941 1 98.25 131 ALA B CA 1
ATOM 2187 C C . ALA B 1 131 ? 12.836 -5.207 2.283 1 98.25 131 ALA B C 1
ATOM 2189 O O . ALA B 1 131 ? 12.711 -3.986 2.42 1 98.25 131 ALA B O 1
ATOM 2190 N N . LEU B 1 132 ? 11.883 -6.023 2.449 1 97.81 132 LEU B N 1
ATOM 2191 C CA . LEU B 1 132 ? 10.555 -5.551 2.822 1 97.81 132 LEU B CA 1
ATOM 2192 C C . LEU B 1 132 ? 10.578 -4.895 4.199 1 97.81 132 LEU B C 1
ATOM 2194 O O . LEU B 1 132 ? 9.953 -3.85 4.398 1 97.81 132 LEU B O 1
ATOM 2198 N N . ALA B 1 133 ? 11.25 -5.465 5.082 1 97.62 133 ALA B N 1
ATOM 2199 C CA . ALA B 1 133 ? 11.359 -4.906 6.426 1 97.62 133 ALA B CA 1
ATOM 2200 C C . ALA B 1 133 ? 12.055 -3.549 6.402 1 97.62 133 ALA B C 1
ATOM 2202 O O . ALA B 1 133 ? 11.648 -2.627 7.113 1 97.62 133 ALA B O 1
ATOM 2203 N N . LEU B 1 134 ? 13.016 -3.494 5.582 1 98.31 134 LEU B N 1
ATOM 2204 C CA . LEU B 1 134 ? 13.742 -2.234 5.445 1 98.31 134 LEU B CA 1
ATOM 2205 C C . LEU B 1 134 ? 12.844 -1.156 4.84 1 98.31 134 LEU B C 1
ATOM 2207 O O . LEU B 1 134 ? 12.891 0 5.266 1 98.31 134 LEU B O 1
ATOM 2211 N N . SER B 1 135 ? 12.117 -1.537 3.9 1 98.19 135 SER B N 1
ATOM 2212 C CA . SER B 1 135 ? 11.195 -0.587 3.287 1 98.19 135 SER B CA 1
ATOM 2213 C C . SER B 1 135 ? 10.141 -0.118 4.285 1 98.19 135 SER B C 1
ATOM 2215 O O . SER B 1 135 ? 9.758 1.053 4.281 1 98.19 135 SER B O 1
ATOM 2217 N N . LEU B 1 136 ? 9.703 -1.005 5.113 1 96.56 136 LEU B N 1
ATOM 2218 C CA . LEU B 1 136 ? 8.766 -0.645 6.168 1 96.56 136 LEU B CA 1
ATOM 2219 C C . LEU B 1 136 ? 9.398 0.334 7.148 1 96.56 136 LEU B C 1
ATOM 2221 O O . LEU B 1 136 ? 8.742 1.283 7.594 1 96.56 136 LEU B O 1
ATOM 2225 N N . ALA B 1 137 ? 10.578 0.091 7.422 1 96.88 137 ALA B N 1
ATOM 2226 C CA . ALA B 1 137 ? 11.297 1.007 8.297 1 96.88 137 ALA B CA 1
ATOM 2227 C C . ALA B 1 137 ? 11.398 2.396 7.676 1 96.88 137 ALA B C 1
ATOM 2229 O O . ALA B 1 137 ? 11.258 3.406 8.375 1 96.88 137 ALA B O 1
ATOM 2230 N N . ALA B 1 138 ? 11.68 2.416 6.398 1 97.25 138 ALA B N 1
ATOM 2231 C CA . ALA B 1 138 ? 11.742 3.689 5.691 1 97.25 138 ALA B CA 1
ATOM 2232 C C . ALA B 1 138 ? 10.406 4.418 5.746 1 97.25 138 ALA B C 1
ATOM 2234 O O . ALA B 1 138 ? 10.359 5.629 5.969 1 97.25 138 ALA B O 1
ATOM 2235 N N . PHE B 1 139 ? 9.367 3.713 5.59 1 93.88 139 PHE B N 1
ATOM 2236 C CA . PHE B 1 139 ? 8.016 4.242 5.668 1 93.88 139 PHE B CA 1
ATOM 2237 C C . PHE B 1 139 ? 7.75 4.859 7.035 1 93.88 139 PHE B C 1
ATOM 2239 O O . PHE B 1 139 ? 7.254 5.984 7.125 1 93.88 139 PHE B O 1
ATOM 2246 N N . LEU B 1 140 ? 8.078 4.18 8.047 1 93.25 140 LEU B N 1
ATOM 2247 C CA . LEU B 1 140 ? 7.844 4.664 9.406 1 93.25 140 LEU B CA 1
ATOM 2248 C C . LEU B 1 140 ? 8.688 5.898 9.695 1 93.25 140 LEU B C 1
ATOM 2250 O O . LEU B 1 140 ? 8.219 6.832 10.352 1 93.25 140 LEU B O 1
ATOM 2254 N N . SER B 1 141 ? 9.852 5.883 9.156 1 94.56 141 SER B N 1
ATOM 2255 C CA . SER B 1 141 ? 10.742 7.02 9.367 1 94.56 141 SER B CA 1
ATOM 2256 C C . SER B 1 141 ? 10.219 8.273 8.672 1 94.56 141 SER B C 1
ATOM 2258 O O . SER B 1 141 ? 10.094 9.328 9.289 1 94.56 141 SER B O 1
ATOM 2260 N N . LEU B 1 142 ? 9.883 8.141 7.441 1 92.25 142 LEU B N 1
ATOM 2261 C CA . LEU B 1 142 ? 9.375 9.289 6.695 1 92.25 142 LEU B CA 1
ATOM 2262 C C . LEU B 1 142 ? 8 9.703 7.207 1 92.25 142 LEU B C 1
ATOM 2264 O O . LEU B 1 142 ? 7.691 10.898 7.27 1 92.25 142 LEU B O 1
ATOM 2268 N N . GLY B 1 143 ? 7.199 8.719 7.547 1 88.75 143 GLY B N 1
ATOM 2269 C CA . GLY B 1 143 ? 5.902 9.023 8.125 1 88.75 143 GLY B CA 1
ATOM 2270 C C . GLY B 1 143 ? 5.996 9.797 9.43 1 88.75 143 GLY B C 1
ATOM 2271 O O . GLY B 1 143 ? 5.207 10.711 9.672 1 88.75 143 GLY B O 1
ATOM 2272 N N . SER B 1 144 ? 6.93 9.414 10.227 1 88.19 144 SER B N 1
ATOM 2273 C CA . SER B 1 144 ? 7.152 10.117 11.484 1 88.19 144 SER B CA 1
ATOM 2274 C C . SER B 1 144 ? 7.637 11.539 11.25 1 88.19 144 SER B C 1
ATOM 2276 O O . SER B 1 144 ? 7.238 12.469 11.961 1 88.19 144 SER B O 1
ATOM 2278 N N . ALA B 1 145 ? 8.484 11.688 10.297 1 86.06 145 ALA B N 1
ATOM 2279 C CA . ALA B 1 145 ? 8.945 13.031 9.945 1 86.06 145 ALA B CA 1
ATOM 2280 C C . ALA B 1 145 ? 7.785 13.914 9.508 1 86.06 145 ALA B C 1
ATOM 2282 O O . ALA B 1 145 ? 7.734 15.102 9.852 1 86.06 145 ALA B O 1
ATOM 2283 N N . CYS B 1 146 ? 6.902 13.336 8.758 1 78.56 146 CYS B N 1
ATOM 2284 C CA . CYS B 1 146 ? 5.719 14.055 8.305 1 78.56 146 CYS B CA 1
ATOM 2285 C C . CYS B 1 146 ? 4.852 14.477 9.484 1 78.56 146 CYS B C 1
ATOM 2287 O O . CYS B 1 146 ? 4.34 15.594 9.523 1 78.56 146 CYS B O 1
ATOM 2289 N N . ALA B 1 147 ? 4.723 13.648 10.43 1 75.62 147 ALA B N 1
ATOM 2290 C CA . ALA B 1 147 ? 3.895 13.93 11.594 1 75.62 147 ALA B CA 1
ATOM 2291 C C . ALA B 1 147 ? 4.516 15.016 12.469 1 75.62 147 ALA B C 1
ATOM 2293 O O . ALA B 1 147 ? 3.803 15.82 13.07 1 75.62 147 ALA B O 1
ATOM 2294 N N . LEU B 1 148 ? 5.785 15.055 12.492 1 74.62 148 LEU B N 1
ATOM 2295 C CA . LEU B 1 148 ? 6.484 16.031 13.312 1 74.62 148 LEU B CA 1
ATOM 2296 C C . LEU B 1 148 ? 6.449 17.406 12.656 1 74.62 148 LEU B C 1
ATOM 2298 O O . LEU B 1 148 ? 6.449 18.438 13.344 1 74.62 148 LEU B O 1
ATOM 2302 N N . SER B 1 149 ? 6.52 17.469 11.43 1 64.56 149 SER B N 1
ATOM 2303 C CA . SER B 1 149 ? 6.527 18.75 10.734 1 64.56 149 SER B CA 1
ATOM 2304 C C . SER B 1 149 ? 5.211 19.5 10.938 1 64.56 149 SER B C 1
ATOM 2306 O O . SER B 1 149 ? 5.16 20.719 10.805 1 64.56 149 SER B O 1
ATOM 2308 N N . ARG B 1 150 ? 4.266 18.875 11.188 1 60.12 150 ARG B N 1
ATOM 2309 C CA . ARG B 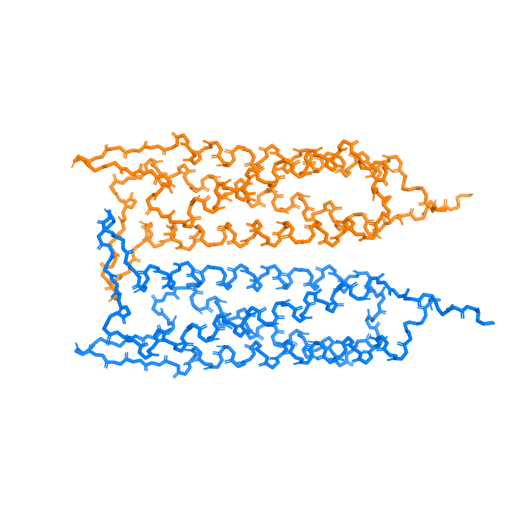1 150 ? 2.953 19.484 11.383 1 60.12 150 ARG B CA 1
ATOM 2310 C C . ARG B 1 150 ? 2.861 20.156 12.742 1 60.12 150 ARG B C 1
ATOM 2312 O O . ARG B 1 150 ? 2.102 21.109 12.914 1 60.12 150 ARG B O 1
ATOM 2319 N N . TYR B 1 151 ? 3.625 19.672 13.672 1 54.94 151 TYR B N 1
ATOM 2320 C CA . TYR B 1 151 ? 3.459 20.219 15.016 1 54.94 151 TYR B CA 1
ATOM 2321 C C . TYR B 1 151 ? 4.598 21.172 15.359 1 54.94 151 TYR B C 1
ATOM 2323 O O . TYR B 1 151 ? 5.562 20.781 16.016 1 54.94 151 TYR B O 1
ATOM 2331 N N . PRO B 1 152 ? 4.727 22.312 14.562 1 48.78 152 PRO B N 1
ATOM 2332 C CA . PRO B 1 152 ? 5.766 23.188 15.125 1 48.78 152 PRO B CA 1
ATOM 2333 C C . PRO B 1 152 ? 5.477 23.578 16.578 1 48.78 152 PRO B C 1
ATOM 2335 O O . PRO B 1 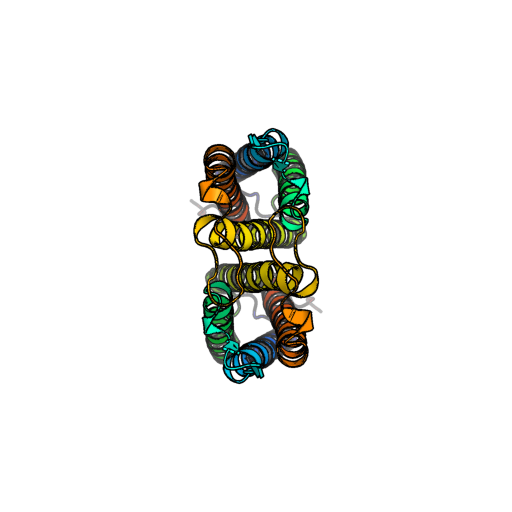152 ? 4.34 23.922 16.906 1 48.78 152 PRO B O 1
ATOM 2338 N N . ARG B 1 153 ? 5.973 22.859 17.594 1 46.19 153 ARG B N 1
ATOM 2339 C CA . ARG B 1 153 ? 5.879 23.25 18.984 1 46.19 153 ARG B CA 1
ATOM 2340 C C . ARG B 1 153 ? 6.133 24.75 19.156 1 46.19 153 ARG B C 1
ATOM 2342 O O . ARG B 1 153 ? 7.07 25.297 18.578 1 46.19 153 ARG B O 1
ATOM 2349 N N . THR B 1 154 ? 5.117 25.641 19.156 1 44.22 154 THR B N 1
ATOM 2350 C CA . THR B 1 154 ? 5.297 26.969 19.703 1 44.22 154 THR B CA 1
ATOM 2351 C C . THR B 1 154 ? 6.227 26.953 20.906 1 44.22 154 THR B C 1
ATOM 2353 O O . THR B 1 154 ? 6.086 26.094 21.781 1 44.22 154 THR B O 1
ATOM 2356 N N . PRO B 1 155 ? 7.418 27.5 20.891 1 42.19 155 PRO B N 1
ATOM 2357 C CA . PRO B 1 155 ? 8.234 27.641 22.109 1 42.19 155 PRO B CA 1
ATOM 2358 C C . PRO B 1 155 ? 7.414 28.094 23.312 1 42.19 155 PRO B C 1
ATOM 2360 O O . PRO B 1 155 ? 6.504 28.906 23.188 1 42.19 155 PRO B O 1
ATOM 2363 N N . ALA B 1 156 ? 7.148 27.266 24.312 1 38.56 156 ALA B N 1
ATOM 2364 C CA . ALA B 1 156 ? 6.656 27.781 25.594 1 38.56 156 ALA B CA 1
ATOM 2365 C C . ALA B 1 156 ? 7.281 29.141 25.922 1 38.56 156 ALA B C 1
ATOM 2367 O O . ALA B 1 156 ? 8.5 29.312 25.797 1 38.56 156 ALA B O 1
ATOM 2368 N N . ARG B 1 157 ? 6.609 30.266 25.656 1 36.78 157 ARG B N 1
ATOM 2369 C CA . ARG B 1 157 ? 7.016 31.469 26.344 1 36.78 157 ARG B CA 1
ATOM 2370 C C . ARG B 1 157 ? 7.484 31.156 27.766 1 36.78 157 ARG B C 1
ATOM 2372 O O . ARG B 1 157 ? 6.723 30.625 28.562 1 36.78 157 ARG B O 1
ATOM 2379 N N . HIS B 1 158 ? 8.758 30.812 28.047 1 26.61 158 HIS B N 1
ATOM 2380 C CA . HIS B 1 158 ? 9.18 31.203 29.375 1 26.61 158 HIS B CA 1
ATOM 2381 C C . HIS B 1 158 ? 9.031 32.719 29.594 1 26.61 158 HIS B C 1
ATOM 2383 O O . HIS B 1 158 ? 9.305 33.5 28.672 1 26.61 158 HIS B O 1
#

InterPro domains:
  IPR006459 Casparian strip membrane protein [TIGR01569] (14-141)
  IPR006702 Casparian strip membrane protein domain [PF04535] (9-140)

Sequence (316 aa):
MKVASAKHVTTTVALRVGAAVASLAAAVLVVTNRQERWGVEVNFTMFDVWVAFVATNFFCTAYSLLTAIFVKKLIGKRWLHTVDQLVVNLQTAATAGAGAIGSVAMWGNKTSGWYAVCRLYRRYCDAGAVALALSLAAFLSLGSACALSRYPRTPARHMKVASAKHVTTTVALRVGAAVASLAAAVLVVTNRQERWGVEVNFTMFDVWVAFVATNFFCTAYSLLTAIFVKKLIGKRWLHTVDQLVVNLQTAATAGAGAIGSVAMWGNKTSGWYAVCRLYRRYCDAGAVALALSLAAFLSLGSACALSRYPRTPARH

Radius of gyration: 21.57 Å; Cα contacts (8 Å, |Δi|>4): 464; chains: 2; bounding box: 42×70×47 Å

Solvent-accessible surface area (backbone atoms only — not comparable to full-atom values): 15922 Å² total; per-residue (Å²): 126,90,68,62,46,70,66,53,52,52,52,38,33,51,24,19,47,48,16,17,52,27,12,38,50,18,25,50,50,42,73,71,38,65,43,75,56,96,89,45,74,48,45,44,78,76,39,69,51,40,44,47,30,32,51,45,20,47,48,48,18,53,48,26,46,54,46,40,76,41,34,85,77,41,60,76,43,70,64,53,49,55,52,48,49,50,51,39,39,49,44,38,21,27,47,28,15,38,46,41,51,47,50,35,30,59,67,26,35,80,91,75,57,28,64,36,52,29,79,80,37,46,70,49,46,53,50,47,52,52,23,46,52,27,39,51,49,16,38,52,26,42,49,49,33,46,59,49,60,71,54,58,64,72,75,74,82,124,126,91,68,63,48,71,66,54,52,53,52,38,33,52,24,19,48,48,16,19,52,28,12,38,50,19,26,49,50,41,72,71,37,62,43,77,57,96,90,45,73,47,45,45,77,77,38,70,50,41,44,46,30,33,53,43,21,48,48,46,19,54,50,26,46,54,46,40,74,40,32,85,78,40,68,75,44,69,62,50,50,56,50,46,51,50,51,38,39,48,46,39,21,27,47,27,14,36,45,42,50,47,49,36,30,60,67,28,35,78,89,76,58,28,62,36,52,29,79,79,38,45,68,49,46,53,52,46,54,51,24,48,51,27,38,51,50,15,40,52,27,42,48,49,34,47,59,50,66,70,54,60,65,71,76,74,81,123

Nearest PDB structures (foldseek):
  7sk9-assembly1_A  TM=3.738E-01  e=1.437E+00  Homo sapiens
  8yrg-assembly1_R  TM=3.489E-01  e=3.127E+00  Homo sapiens
  8dwg-assembly1_R  TM=3.611E-01  e=5.335E+00  Homo sapiens
  8dwg-assembly1_R  TM=3.836E-01  e=4.804E+00  Homo sapiens
  8yrg-assembly1_R  TM=3.703E-01  e=4.359E+00  Homo sapiens

Foldseek 3Di:
DQQQPPVLLVLLLVLLQLLLVLLQLLLVLQQPQWDDDPHDIDGQVVDVLSVLLNVLSNVSNVVSNVCSVCVNVCQPPPVVLVVLVVSLVSLVVSLVSLVVVLVCLCCNDPVVPGDNVCVVVVVSSVSNVSSSVSSVSSSVSSVVSSVSSVCRPRPPPD/DQQQPPVLLVLLLVLLQLLLVLLQLLLVLQQPQWDDDPRDIDGQVVDVLSVLLNVLSNVSNVVSNVCSVCVNVCLPPPVVLVVLVVSLVSLVVSLVSLVVVLVCLCPNDPVVPGDNVCVVVVVSSVSNVSSSVSSVSSSVSSVVSSVSSVCSPRPPPD

Organism: Triticum turgidum subsp. durum (NCBI:txid4567)

Secondary structure (DSSP, 8-state):
-----HHHHHHHHHHHHHHHHHHHHHHHHHHT--EEETTEEE-GGGSHHHHHHHHHHHHHHHHHHHHHHTHHHHTT-HHHHHHHHHHHHHHHHHHHHHHHHHHHHHH-BTTTTB--GGGT-HHHHHHHHHHHHHHHHHHHHHHHHHHHHH--------/-----HHHHHHHHHHHHHHHHHHHHHHHHHHT--EEETTEEE-GGGSHHHHHHHHHHHHHHHHHHHHHHTHHHHTT-HHHHHHHHHHHHHHHHHHHHHHHHHHHHHH-BTTTTB--GGGT-HHHHHHHHHHHHHHHHHHHHHHHHHHHHH--------